Protein 7QUV (pdb70)

GO terms:
  GO:0002523 leukocyte migration involved in inflammatory response (P, IDA)
  GO:0030593 neutrophil chemotaxis (P, IDA)
  GO:0050729 positive regulation of inflammatory response (P, IDA)
  GO:0006914 autophagy (P, IDA)
  GO:0070488 neutrophil aggregation (P, IDA)
  GO:0050786 RAGE receptor binding (F, TAS)
  GO:0005509 calcium ion binding (F, TAS)
  GO:0008017 microtubule binding (F, TAS)
  GO:0005576 extracellular region (C, TAS)
  GO:0005829 cytosol (C, TAS)
  GO:0005856 cytoskeleton (C, TAS)
  GO:0005886 plasma membrane (C, TAS)
  GO:0042742 defense response to bacterium (P, TAS)
  GO:0008270 zinc ion binding (F, TAS)
  GO:0035662 Toll-like receptor 4 binding (F, TAS)
  GO:0030307 positive regulation of cell growth (P, TAS)
  GO:0050832 defense response to fungus (P, TAS)
  GO:0051493 regulation of cytoskeleton organization (P, TAS)
  GO:0050544 arachidonate binding (F, TAS)
  GO:0018119 peptidyl-cysteine S-nitrosylation (P, IMP)

Secondary structure (P-SEA, 3-state):
ccccaaaaaaaaaaaaaaaccccccccccccaaaaaaaaacccccccccccaaaaaaaccccccccccaaaaaaaaaaaaaaaaaaaac/ccaaaaaaaaaaaaaaaccccccccccccaaaaaaaaaccccccaaaaaacaaaaaaaaaaacccccccccaaaaaaaaaaaaaaaaaaaacccccccccccccccc/cccccccccccccccccc

Structure (mmCIF, N/CA/C/O backbone):
data_7QUV
#
_entry.id   7QUV
#
_cell.length_a   50.789
_cell.length_b   50.789
_cell.length_c   148.752
_cell.angle_alpha   90.000
_cell.angle_beta   90.000
_cell.angle_gamma   120.000
#
_symmetry.space_group_name_H-M   'P 32 2 1'
#
loop_
_entity.id
_entity.type
_entity.pdbx_description
1 polymer 'Protein S100-A9'
2 polymer 'Protein S100-A8'
3 polymer 'Peptide 3'
4 non-polymer 'CALCIUM ION'
5 non-polymer 'NICKEL (II) ION'
6 non-polymer 'TRIETHYLENE GLYCOL'
7 non-polymer GLYCEROL
8 non-polymer 'SODIUM ION'
9 non-polymer 'POTASSIUM ION'
10 non-polymer 1,2-ETHANEDIOL
11 non-polymer '4-methanoyl-2-(6-oxidanyl-3-oxidanylidene-4~{H}-xanthen-9-yl)benzoic acid'
12 non-polymer 'AMINO GROUP'
13 water water
#
loop_
_atom_site.group_PDB
_atom_site.id
_atom_site.type_symbol
_atom_site.label_atom_id
_atom_site.label_alt_id
_atom_site.label_comp_id
_atom_site.label_asym_id
_atom_site.label_entity_id
_atom_site.label_seq_id
_atom_site.pdbx_PDB_ins_code
_atom_site.Cartn_x
_atom_site.Cartn_y
_atom_site.Cartn_z
_atom_site.occupancy
_atom_site.B_iso_or_equiv
_atom_site.auth_seq_id
_atom_site.auth_comp_id
_atom_site.auth_asym_id
_atom_site.auth_atom_id
_atom_site.pdbx_PDB_model_num
ATOM 1 N N . MET A 1 7 ? -21.30640 5.57946 13.56095 1.000 62.53592 7 MET B N 1
ATOM 2 C CA . MET A 1 7 ? -21.82472 6.93236 13.35673 1.000 58.09318 7 MET B CA 1
ATOM 3 C C . MET A 1 7 ? -21.17739 7.63075 12.16333 1.000 48.96274 7 MET B C 1
ATOM 4 O O . MET A 1 7 ? -19.96024 7.80760 12.11754 1.000 52.84702 7 MET B O 1
ATOM 9 N N . SER A 1 8 ? -21.99565 8.07095 11.22079 1.000 45.14487 8 SER B N 1
ATOM 10 C CA . SER A 1 8 ? -21.48158 8.70364 10.01595 1.000 48.23240 8 SER B CA 1
ATOM 11 C C . SER A 1 8 ? -21.26728 10.19831 10.23455 1.000 43.47702 8 SER B C 1
ATOM 12 O O . SER A 1 8 ? -21.63665 10.76334 11.26462 1.000 32.41196 8 SER B O 1
ATOM 15 N N . GLN A 1 9 ? -20.65284 10.84513 9.24423 1.000 37.62935 9 GLN B N 1
ATOM 16 C CA . GLN A 1 9 ? -20.47407 12.29436 9.32357 1.000 31.19774 9 GLN B CA 1
ATOM 17 C C . GLN A 1 9 ? -21.82165 12.99753 9.45668 1.000 37.06538 9 GLN B C 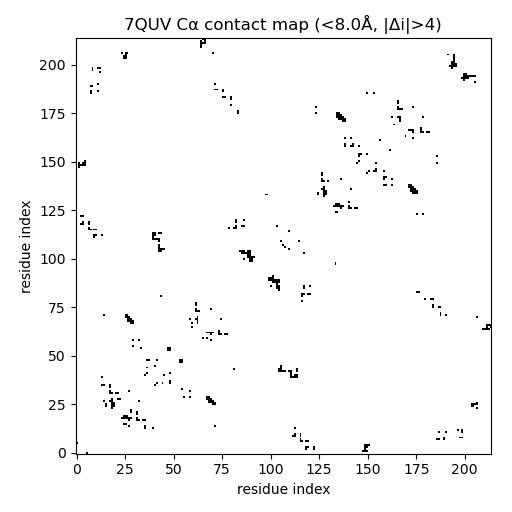1
ATOM 18 O O . GLN A 1 9 ? -22.00041 13.87010 10.31560 1.000 35.57877 9 GLN B O 1
ATOM 24 N N . LEU A 1 10 ? -22.79021 12.61962 8.61462 1.000 34.81028 10 LEU B N 1
ATOM 25 C CA . LEU A 1 10 ? -24.12377 13.21006 8.69832 1.000 35.42222 10 LEU B CA 1
ATOM 26 C C . LEU A 1 10 ? -24.78809 12.92836 10.03986 1.000 31.59501 10 LEU B C 1
ATOM 27 O O . LEU A 1 10 ? -25.42759 13.81113 10.61884 1.000 30.27601 10 LEU B O 1
ATOM 32 N N . GLU A 1 11 ? -24.69862 11.69048 10.52889 1.000 32.72030 11 GLU B N 1
ATOM 33 C CA . GLU A 1 11 ? -25.32401 11.38636 11.81501 1.000 39.88073 11 GLU B CA 1
ATOM 34 C C . GLU A 1 11 ? -24.69987 12.20830 12.93543 1.000 37.27163 11 GLU B C 1
ATOM 35 O O . GLU A 1 11 ? -25.40513 12.68958 13.83094 1.000 41.45530 11 GLU B O 1
ATOM 41 N N . ARG A 1 12 ? -23.37488 12.37284 12.90035 1.000 35.88337 12 ARG B N 1
ATOM 42 C CA . ARG A 1 12 ? -22.68404 13.19305 13.89074 1.000 36.91753 12 ARG B CA 1
ATOM 43 C C . ARG A 1 12 ? -23.18124 14.63130 13.85053 1.000 37.43710 12 ARG B C 1
ATOM 44 O O . ARG A 1 12 ? -23.47100 15.22707 14.89447 1.000 31.78123 12 ARG B O 1
ATOM 52 N N . ASN A 1 13 ? -23.27962 15.20797 12.64368 1.000 28.98331 13 ASN B N 1
ATOM 53 C CA . ASN A 1 13 ? -23.82715 16.55520 12.47991 1.000 24.07743 13 ASN B CA 1
ATOM 54 C C . ASN A 1 13 ? -25.23999 16.65081 13.02104 1.000 27.63458 13 ASN B C 1
ATOM 55 O O . ASN A 1 13 ? -25.60227 17.64499 13.65327 1.000 30.71034 13 ASN B O 1
ATOM 60 N N . ILE A 1 14 ? -26.06809 15.65077 12.72403 1.000 28.66546 14 ILE B N 1
ATOM 61 C CA . ILE A 1 14 ? -27.40902 15.59528 13.28656 1.000 26.00823 14 ILE B CA 1
ATOM 62 C C . ILE A 1 14 ? -27.32798 15.55182 14.81190 1.000 29.50520 14 ILE B C 1
ATOM 63 O O . ILE A 1 14 ? -28.05472 16.26123 15.51808 1.000 29.31299 14 ILE B O 1
ATOM 68 N N . GLU A 1 15 ? -26.42245 14.72703 15.34026 1.000 33.76920 15 GLU B N 1
ATOM 69 C CA . GLU A 1 15 ? -26.22663 14.66524 16.79214 1.000 35.33987 15 GLU B CA 1
ATOM 70 C C . GLU A 1 15 ? -25.90951 16.03589 17.37731 1.000 32.14856 15 GLU B C 1
ATOM 71 O O . GLU A 1 15 ? -26.37033 16.37950 18.47471 1.000 36.29760 15 GLU B O 1
ATOM 77 N N . THR A 1 16 ? -25.09914 16.82461 16.67470 1.000 29.87131 16 THR B N 1
ATOM 78 C CA . THR A 1 16 ? -24.69199 18.12414 17.20179 1.000 23.43443 16 THR B CA 1
ATOM 79 C C . THR A 1 16 ? -25.84327 19.11345 17.21290 1.000 32.06832 16 THR B C 1
ATOM 80 O O . THR A 1 16 ? -25.92917 19.94257 18.12744 1.000 31.28345 16 THR B O 1
ATOM 84 N N . ILE A 1 17 ? -26.74388 19.02909 16.22735 1.000 24.18259 17 ILE B N 1
ATOM 85 C CA . ILE A 1 17 ? -27.92488 19.89507 16.21691 1.000 25.50013 17 ILE B CA 1
ATOM 86 C C . ILE A 1 17 ? -28.83250 19.56745 17.39656 1.000 26.00629 17 ILE B C 1
ATOM 87 O O . ILE A 1 17 ? -29.31718 20.46334 18.09492 1.000 25.31301 17 ILE B O 1
ATOM 92 N N . ILE A 1 18 ? -29.07287 18.27573 17.62236 1.000 26.90157 18 ILE B N 1
ATOM 93 C CA . ILE A 1 18 ? -29.90933 17.81359 18.73278 1.000 29.34016 18 ILE B CA 1
ATOM 94 C C . ILE A 1 18 ? -29.27344 18.15132 20.07793 1.000 30.05524 18 ILE B C 1
ATOM 95 O O . ILE A 1 18 ? -29.94654 18.61730 21.00735 1.000 30.60717 18 ILE B O 1
ATOM 100 N N . ASN A 1 19 ? -27.97033 17.90122 20.22290 1.000 30.13604 19 ASN B N 1
ATOM 101 C CA . ASN A 1 19 ? -27.32871 18.21819 21.49811 1.000 33.46490 19 ASN B CA 1
ATOM 102 C C . ASN A 1 19 ? -27.35146 19.71518 21.77717 1.000 34.83702 19 ASN B C 1
ATOM 103 O O . ASN A 1 19 ? -27.54973 20.14236 22.92142 1.000 30.26904 19 ASN B O 1
ATOM 108 N N . THR A 1 20 ? -27.16547 20.53270 20.74670 1.000 27.35638 20 THR B N 1
ATOM 109 C CA . THR A 1 20 ? -27.17457 21.97404 20.95784 1.000 23.74074 20 THR B CA 1
ATOM 110 C C . THR A 1 20 ? -28.56978 22.46499 21.32557 1.000 29.20670 20 THR B C 1
ATOM 111 O O . THR A 1 20 ? -28.72131 23.28409 22.24335 1.000 32.80412 20 THR B O 1
ATOM 115 N N . PHE A 1 21 ? -29.60326 21.95534 20.64440 1.000 25.18891 21 PHE B N 1
ATOM 116 C CA . PHE A 1 21 ? -30.97666 22.29618 21.00975 1.000 29.48240 21 PHE B CA 1
ATOM 117 C C . PHE A 1 21 ? -31.24689 21.95548 22.48318 1.000 29.87921 21 PHE B C 1
ATOM 118 O O . PHE A 1 21 ? -31.75196 22.79127 23.23445 1.000 27.07398 21 PHE B O 1
ATOM 126 N N . HIS A 1 22 ? -30.88118 20.73445 22.90483 1.000 25.44925 22 HIS B N 1
ATOM 127 C CA . HIS A 1 22 ? -31.10320 20.26045 24.27004 1.000 31.18120 22 HIS B CA 1
ATOM 128 C C . HIS A 1 22 ? -30.34061 21.05651 25.31039 1.000 34.65568 22 HIS B C 1
ATOM 129 O O . HIS A 1 22 ? -30.79308 21.14440 26.46132 1.000 32.15023 22 HIS B O 1
ATOM 136 N N . GLN A 1 23 ? -29.17788 21.60910 24.95065 1.000 32.95370 23 GLN B N 1
ATOM 137 C CA . GLN A 1 23 ? -28.43149 22.43205 25.89489 1.000 32.80936 23 GLN B CA 1
ATOM 138 C C . GLN A 1 23 ? -29.25719 23.61624 26.37186 1.000 35.63977 23 GLN B C 1
ATOM 139 O O . GLN A 1 23 ? -29.21188 23.97501 27.55231 1.000 31.09165 23 GLN B O 1
ATOM 145 N N . TYR A 1 24 ? -29.99263 24.25888 25.47037 1.000 28.68157 24 TYR B N 1
ATOM 146 C CA . TYR A 1 24 ? -30.78421 25.42237 25.85606 1.000 32.92033 24 TYR B CA 1
ATOM 147 C C . TYR A 1 24 ? -32.25115 25.10131 26.14760 1.000 30.13440 24 TYR B C 1
ATOM 148 O O . TYR A 1 24 ? -32.88743 25.84836 26.90017 1.000 29.54934 24 TYR B O 1
ATOM 157 N N . SER A 1 25 ? -32.80134 24.00278 25.61385 1.000 30.76780 25 SER B N 1
ATOM 158 C CA . SER A 1 25 ? -34.22506 23.74379 25.82439 1.000 30.62061 25 SER B CA 1
ATOM 159 C C . SER A 1 25 ? -34.51871 23.36369 27.27504 1.000 26.79501 25 SER B C 1
ATOM 160 O O . SER A 1 25 ? -35.60444 23.67249 27.79106 1.000 24.80115 25 SER B O 1
ATOM 163 N N . VAL A 1 26 ? -33.56755 22.70920 27.94682 1.000 26.65344 26 VAL B N 1
ATOM 164 C CA . VAL A 1 26 ? -33.79479 22.21437 29.31127 1.000 33.94597 26 VAL B CA 1
ATOM 165 C C . VAL A 1 26 ? -33.73832 23.28954 30.38193 1.000 31.06245 26 VAL B C 1
ATOM 166 O O . VAL A 1 26 ? -34.07364 23.01022 31.54346 1.000 31.71072 26 VAL B O 1
ATOM 170 N N . LYS A 1 27 ? -33.31537 24.50523 30.04885 1.000 33.73519 27 LYS B N 1
ATOM 171 C CA . LYS A 1 27 ? -32.97052 25.44944 31.10300 1.000 29.84264 27 LYS B CA 1
ATOM 172 C C . LYS A 1 27 ? -34.20923 25.96395 31.82932 1.000 37.07675 27 LYS B C 1
ATOM 173 O O . LYS A 1 27 ? -34.21361 26.05871 33.06439 1.000 32.99103 27 LYS B O 1
ATOM 179 N N . LEU A 1 28 ? -35.27151 26.29111 31.09442 1.000 30.56798 28 LEU B N 1
ATOM 180 C CA . LEU A 1 28 ? -36.47605 26.87042 31.69214 1.000 30.14964 28 LEU B CA 1
ATOM 181 C C . LEU A 1 28 ? -37.72083 26.26143 31.05651 1.000 41.37499 28 LEU B C 1
ATOM 182 O O . LEU A 1 28 ? -37.67506 25.73151 29.94134 1.000 29.20454 28 LEU B O 1
ATOM 187 N N . GLY A 1 29 ? -38.84651 26.37181 31.76341 1.000 31.49904 29 GLY B N 1
ATOM 188 C CA . GLY A 1 29 ? -40.12516 25.95470 31.19463 1.000 32.86818 29 GLY B CA 1
ATOM 189 C C . GLY A 1 29 ? -40.09402 24.53083 30.68335 1.000 35.54492 29 GLY B C 1
ATOM 190 O O . GLY A 1 29 ? -39.50827 23.63572 31.30553 1.000 29.55635 29 GLY B O 1
ATOM 191 N N . HIS A 1 30 ? -40.70388 24.30721 29.51526 1.000 29.99897 30 HIS B N 1
ATOM 192 C CA . HIS A 1 30 ? -40.67511 22.96964 28.95026 1.000 31.37626 30 HIS B CA 1
ATOM 193 C C . HIS A 1 30 ? -39.22843 22.59979 28.64488 1.000 24.60037 30 HIS B C 1
ATOM 194 O O . HIS A 1 30 ? -38.50034 23.39540 28.02392 1.000 30.28952 30 HIS B O 1
ATOM 201 N N . PRO A 1 31 ? -38.77158 21.42087 29.06816 1.000 24.09469 31 PRO B N 1
ATOM 202 C CA . PRO A 1 31 ? -37.36910 21.06028 28.87255 1.000 30.22965 31 PRO B CA 1
ATOM 203 C C . PRO A 1 31 ? -37.05861 20.63911 27.45330 1.000 26.14980 31 PRO B C 1
ATOM 204 O O . PRO A 1 31 ? -35.87739 20.60765 27.09972 1.000 24.84661 31 PRO B O 1
ATOM 208 N N . ASP A 1 32 ? -38.07047 20.29599 26.65785 1.000 31.50614 32 ASP B N 1
ATOM 209 C CA . ASP A 1 32 ? -37.90392 19.88869 25.26918 1.000 26.72498 32 ASP B CA 1
ATOM 210 C C . ASP A 1 32 ? -38.23350 20.98850 24.27173 1.000 32.50517 32 ASP B C 1
ATOM 211 O O . ASP A 1 32 ? -38.30100 20.70839 23.06712 1.000 30.79935 32 ASP B O 1
ATOM 216 N N . THR A 1 33 ? -38.42528 22.22764 24.72273 1.000 27.44551 33 THR B N 1
ATOM 217 C CA . THR A 1 33 ? -38.67512 23.34093 23.82010 1.000 28.28436 33 THR B CA 1
ATOM 218 C C . THR A 1 33 ? -37.83120 24.53604 24.22545 1.000 33.14667 33 THR B C 1
ATOM 219 O O . THR A 1 33 ? -37.41116 24.68117 25.38514 1.000 25.97953 33 THR B O 1
ATOM 223 N N . LEU A 1 34 ? -37.67146 25.43501 23.26603 1.000 24.62232 34 LEU B N 1
ATOM 224 C CA . LEU A 1 34 ? -36.92895 26.67778 23.44203 1.000 29.38363 34 LEU B CA 1
ATOM 225 C C . LEU A 1 34 ? -37.92446 27.81789 23.59246 1.000 36.13408 34 LEU B C 1
ATOM 226 O O . LEU A 1 34 ? -38.73723 28.05365 22.69142 1.000 34.37179 34 LEU B O 1
ATOM 231 N N . ASN A 1 35 ? -37.85927 28.53208 24.71002 1.000 29.88546 35 ASN B N 1
ATOM 232 C CA . ASN A 1 35 ? -38.65045 29.74363 24.81722 1.000 29.30475 35 ASN B CA 1
ATOM 233 C C . ASN A 1 35 ? -37.81122 30.90623 24.29555 1.000 32.32316 35 ASN B C 1
ATOM 234 O O . ASN A 1 35 ? -36.65648 30.73497 23.90214 1.000 32.97898 35 ASN B O 1
ATOM 239 N N . GLN A 1 36 ? -38.40204 32.10689 24.29648 1.000 28.40599 36 GLN B N 1
ATOM 240 C CA . GLN A 1 36 ? -37.74479 33.26200 23.71339 1.000 34.82533 36 GLN B CA 1
ATOM 241 C C . GLN A 1 36 ? -36.34607 33.44837 24.28970 1.000 39.98299 36 GLN B C 1
ATOM 242 O O . GLN A 1 36 ? -35.37689 33.62304 23.54193 1.000 28.01705 36 GLN B O 1
ATOM 248 N N . GLY A 1 37 ? -36.21219 33.34496 25.61704 1.000 33.40365 37 GLY B N 1
ATOM 249 C CA . GLY A 1 37 ? -34.92537 33.58937 26.24378 1.000 27.26307 37 GLY B CA 1
ATOM 250 C C . GLY A 1 37 ? -33.90756 32.51188 25.92403 1.000 29.61256 37 GLY B C 1
ATOM 251 O O . GLY A 1 37 ? -32.73007 32.80485 25.71519 1.000 30.78757 37 GLY B O 1
ATOM 252 N N . GLU A 1 38 ? -34.34344 31.24946 25.89380 1.000 29.32538 38 GLU B N 1
ATOM 253 C CA . GLU A 1 38 ? -33.43599 30.16129 25.55070 1.000 28.16461 38 GLU B CA 1
ATOM 254 C C . GLU A 1 38 ? -33.00581 30.25269 24.09608 1.000 30.15386 38 GLU B C 1
ATOM 255 O O . GLU A 1 38 ? -31.84483 29.98804 23.76598 1.000 27.00559 38 GLU B O 1
ATOM 261 N N . PHE A 1 39 ? -33.92797 30.63507 23.21783 1.000 28.53136 39 PHE B N 1
ATOM 262 C CA . PHE A 1 39 ? -33.58465 30.79148 21.80626 1.000 28.42570 39 PHE B CA 1
ATOM 263 C C . PHE A 1 39 ? -32.59415 31.93229 21.61107 1.000 29.14485 39 PHE B C 1
ATOM 264 O O . PHE A 1 39 ? -31.64348 31.81609 20.82241 1.000 35.24324 39 PHE B O 1
ATOM 272 N N . LYS A 1 40 ? -32.79311 33.04294 22.32119 1.000 31.10434 40 LYS B N 1
ATOM 273 C CA . LYS A 1 40 ? -31.83890 34.14248 22.22474 1.000 32.57505 40 LYS B CA 1
ATOM 274 C C . LYS A 1 40 ? -30.44375 33.69268 22.63722 1.000 38.65139 40 LYS B C 1
ATOM 275 O O . LYS A 1 40 ? -29.44843 34.09065 22.01945 1.000 35.86791 40 LYS B O 1
ATOM 281 N N . GLU A 1 41 ? -30.36070 32.84028 23.66473 1.000 31.29492 41 GLU B N 1
ATOM 282 C CA . GLU A 1 41 ? -29.07858 32.36217 24.16455 1.000 36.39791 41 GLU B CA 1
ATOM 283 C C . GLU A 1 41 ? -28.41450 31.42040 23.16545 1.000 30.91870 41 GLU B C 1
ATOM 284 O O . GLU A 1 41 ? -27.24114 31.59746 22.82769 1.000 31.99967 41 GLU B O 1
ATOM 290 N N . LEU A 1 42 ? -29.13654 30.38979 22.71001 1.000 32.47509 42 LEU B N 1
ATOM 291 C CA . LEU A 1 42 ? -28.61137 29.53404 21.64841 1.000 30.00556 42 LEU B CA 1
ATOM 292 C C . LEU A 1 42 ? -28.07782 30.37374 20.49739 1.000 34.60534 42 LEU B C 1
ATOM 293 O O . LEU A 1 42 ? -26.97974 30.12107 19.98910 1.000 32.86522 42 LEU B O 1
ATOM 298 N N . VAL A 1 43 ? -28.83838 31.38960 20.07859 1.000 29.62058 43 VAL B N 1
ATOM 299 C CA . VAL A 1 43 ? -28.46823 32.11323 18.86420 1.000 36.94319 43 VAL B CA 1
ATOM 300 C C . VAL A 1 43 ? -27.25218 32.99347 19.12348 1.000 36.69552 43 VAL B C 1
ATOM 301 O O . VAL A 1 43 ? -26.32115 33.05212 18.30805 1.000 35.36287 43 VAL B O 1
ATOM 305 N N . ARG A 1 44 ? -27.24153 33.68370 20.26612 1.000 34.63000 44 ARG B N 1
ATOM 306 C CA . ARG A 1 44 ? -26.11401 34.53492 20.64714 1.000 36.08971 44 ARG B CA 1
ATOM 307 C C . ARG A 1 44 ? -24.79849 33.77116 20.68845 1.000 35.83308 44 ARG B C 1
ATOM 308 O O . ARG A 1 44 ? -23.75064 34.30208 20.29760 1.000 41.06376 44 ARG B O 1
ATOM 316 N N . LYS A 1 45 ? -24.82272 32.53874 21.19560 1.000 34.07632 45 LYS B N 1
ATOM 317 C CA . LYS A 1 45 ? -23.60195 31.76677 21.40081 1.000 33.91474 45 LYS B CA 1
ATOM 318 C C . LYS A 1 45 ? -23.28404 30.88888 20.19235 1.000 34.58514 45 LYS B C 1
ATOM 319 O O . LYS A 1 45 ? -22.21659 31.01942 19.58528 1.000 41.29162 45 LYS B O 1
ATOM 325 N N . ASP A 1 46 ? -24.20193 29.98929 19.83003 1.000 34.97832 46 ASP B N 1
ATOM 326 C CA . ASP A 1 46 ? -23.87845 28.92305 18.89383 1.000 32.65818 46 ASP B CA 1
ATOM 327 C C . ASP A 1 46 ? -24.20851 29.25581 17.44572 1.000 31.39569 46 ASP B C 1
ATOM 328 O O . ASP A 1 46 ? -23.80929 28.49603 16.55387 1.000 30.09043 46 ASP B O 1
ATOM 333 N N . LEU A 1 47 ? -24.90344 30.36142 17.17987 1.000 34.33406 47 LEU B N 1
ATOM 334 C CA . LEU A 1 47 ? -24.98116 30.91267 15.82600 1.000 34.90680 47 LEU B CA 1
ATOM 335 C C . LEU A 1 47 ? -24.34344 32.28868 15.78106 1.000 37.20512 47 LEU B C 1
ATOM 336 O O . LEU A 1 47 ? -24.78399 33.17782 15.04372 1.000 34.70236 47 LEU B O 1
ATOM 341 N N . GLN A 1 48 ? -23.28471 32.47080 16.57747 1.000 36.49512 48 GLN B N 1
ATOM 342 C CA . GLN A 1 48 ? -22.69545 33.79422 16.73128 1.000 36.73260 48 GLN B CA 1
ATOM 343 C C . GLN A 1 48 ? -22.05497 34.26939 15.43480 1.000 40.51030 48 GLN B C 1
ATOM 344 O O . GLN A 1 48 ? -22.03597 35.47167 15.17250 1.000 42.14362 48 GLN B O 1
ATOM 350 N N . ASN A 1 49 ? -21.56983 33.35428 14.59666 1.000 35.76485 49 ASN B N 1
ATOM 351 C CA . ASN A 1 49 ? -21.03670 33.76868 13.30145 1.000 40.55357 49 ASN B CA 1
ATOM 352 C C . ASN A 1 49 ? -22.09826 33.77269 12.20218 1.000 38.37663 49 ASN B C 1
ATOM 353 O O . ASN A 1 49 ? -22.18217 34.73480 11.43528 1.000 40.70680 49 ASN B O 1
ATOM 358 N N . PHE A 1 50 ? -22.91446 32.71881 12.09962 1.000 37.46113 50 PHE B N 1
ATOM 359 C CA . PHE A 1 50 ? -23.88778 32.66073 11.00683 1.000 35.63212 50 PHE B CA 1
ATOM 360 C C . PHE A 1 50 ? -24.91533 33.76798 11.13201 1.000 39.15210 50 PHE B C 1
ATOM 361 O O . PHE A 1 50 ? -25.43595 34.25901 10.12227 1.000 39.56097 50 PHE B O 1
ATOM 369 N N . LEU A 1 51 ? -25.23060 34.16773 12.35254 1.000 38.45533 51 LEU B N 1
ATOM 370 C CA . LEU A 1 51 ? -26.26515 35.15752 12.57686 1.000 34.88666 51 LEU B CA 1
ATOM 371 C C . LEU A 1 51 ? -25.65423 36.38758 13.23696 1.000 41.24093 51 LEU B C 1
ATOM 372 O O . LEU A 1 51 ? -26.26741 37.03132 14.09304 1.000 41.12187 51 LEU B O 1
ATOM 377 N N . LYS A 1 52 ? -24.41821 36.71643 12.83369 1.000 42.61271 52 LYS B N 1
ATOM 378 C CA . LYS A 1 52 ? -23.69455 37.84742 13.42102 1.000 46.07343 52 LYS B CA 1
ATOM 379 C C . LYS A 1 52 ? -24.49444 39.13567 13.33328 1.000 46.96418 52 LYS B C 1
ATOM 380 O O . LYS A 1 52 ? -24.66540 39.84240 14.33479 1.000 43.35209 52 LYS B O 1
ATOM 386 N N . LYS A 1 53 ? -24.98699 39.45232 12.13265 1.000 43.46390 53 LYS B N 1
ATOM 387 C CA . LYS A 1 53 ? -25.67942 40.71155 11.88609 1.000 44.27821 53 LYS B CA 1
ATOM 388 C C . LYS A 1 53 ? -27.04715 40.73188 12.54770 1.000 45.82084 53 LYS B C 1
ATOM 389 O O . LYS A 1 53 ? -27.44157 41.74111 13.13899 1.000 44.46148 53 LYS B O 1
ATOM 395 N N . GLU A 1 54 ? -27.78860 39.62578 12.44976 1.000 46.79030 54 GLU B N 1
ATOM 396 C CA . GLU A 1 54 ? -29.09042 39.54579 13.09918 1.000 42.38615 54 GLU B CA 1
ATOM 397 C C . GLU A 1 54 ? -28.96651 39.68145 14.61057 1.000 40.26815 54 GLU B C 1
ATOM 398 O O . GLU A 1 54 ? -29.82115 40.30435 15.24576 1.000 42.55096 54 GLU B O 1
ATOM 404 N N . ASN A 1 55 ? -27.90189 39.11235 15.20094 1.000 42.04153 55 ASN B N 1
ATOM 405 C CA . ASN A 1 55 ? -27.67267 39.13956 16.64935 1.000 43.56197 55 ASN B CA 1
ATOM 406 C C . ASN A 1 55 ? -27.46656 40.54352 17.20322 1.000 46.68647 55 ASN B C 1
ATOM 407 O O . ASN A 1 55 ? -27.52910 40.72632 18.42588 1.000 47.64967 55 ASN B O 1
ATOM 412 N N . LYS A 1 56 ? -27.19746 41.52852 16.35122 1.000 50.65225 56 LYS B N 1
ATOM 413 C CA . LYS A 1 56 ? -27.05159 42.89864 16.81601 1.000 52.17791 56 LYS B CA 1
ATOM 414 C C . LYS A 1 56 ? -28.38926 43.59341 17.02368 1.000 53.78057 56 LYS B C 1
ATOM 415 O O . LYS A 1 56 ? -28.40939 44.73712 17.48795 1.000 55.25218 56 LYS B O 1
ATOM 421 N N . ASN A 1 57 ? -29.50045 42.93310 16.70457 1.000 50.65978 57 ASN B N 1
ATOM 422 C CA . ASN A 1 57 ? -30.82250 43.55142 16.75948 1.000 46.52703 57 ASN B CA 1
ATOM 423 C C . ASN A 1 57 ? -31.75282 42.53520 17.41202 1.000 49.26412 57 ASN B C 1
ATOM 424 O O . ASN A 1 57 ? -32.24428 41.62902 16.74002 1.000 48.25961 57 ASN B O 1
ATOM 429 N N . GLU A 1 58 ? -31.98754 42.68645 18.72047 1.000 48.12626 58 GLU B N 1
ATOM 430 C CA . GLU A 1 58 ? -32.80521 41.72021 19.45338 1.000 45.53329 58 GLU B CA 1
ATOM 431 C C . GLU A 1 58 ? -34.18431 41.55603 18.82689 1.000 48.08013 58 GLU B C 1
ATOM 432 O O . GLU A 1 58 ? -34.80274 40.48955 18.94437 1.000 43.64074 58 GLU B O 1
ATOM 438 N N . LYS A 1 59 ? -34.66987 42.58993 18.13903 1.000 49.75205 59 LYS B N 1
ATOM 439 C CA . LYS A 1 59 ? -35.98528 42.51111 17.51788 1.000 51.61158 59 LYS B CA 1
ATOM 440 C C . LYS A 1 59 ? -35.95985 41.65037 16.25902 1.000 47.89584 59 LYS B C 1
ATOM 441 O O . LYS A 1 59 ? -36.93766 40.95438 15.95872 1.000 51.11901 59 LYS B O 1
ATOM 447 N N . VAL A 1 60 ? -34.85978 41.67654 15.50529 1.000 47.92943 60 VAL B N 1
ATOM 448 C CA . VAL A 1 60 ? -34.74361 40.73934 14.38899 1.000 47.61474 60 VAL B CA 1
ATOM 449 C C . VAL A 1 60 ? -34.79554 39.30710 14.90748 1.000 41.60482 60 VAL B C 1
ATOM 450 O O . VAL A 1 60 ? -35.50353 38.45731 14.35388 1.000 36.35608 60 VAL B O 1
ATOM 454 N N . ILE A 1 61 ? -34.07734 39.02882 16.00397 1.000 43.28219 61 ILE B N 1
ATOM 455 C CA . ILE A 1 61 ? -34.08588 37.69637 16.60810 1.000 36.63510 61 ILE B CA 1
ATOM 456 C C . ILE A 1 61 ? -35.49550 37.31447 17.04166 1.000 42.75466 61 ILE B C 1
ATOM 457 O O . ILE A 1 61 ? -35.88789 36.14078 16.96162 1.000 40.21297 61 ILE B O 1
ATOM 462 N N . GLU A 1 62 ? -36.29097 38.29550 17.47682 1.000 42.11992 62 GLU B N 1
ATOM 463 C CA . GLU A 1 62 ? -37.65055 38.00261 17.91550 1.000 39.47752 62 GLU B CA 1
ATOM 464 C C . GLU A 1 62 ? -38.56301 37.67145 16.74179 1.000 34.11194 62 GLU B C 1
ATOM 465 O O . GLU A 1 62 ? -39.41855 36.78602 16.85107 1.000 44.23577 62 GLU B O 1
ATOM 471 N N . HIS A 1 63 ? -38.40987 38.36427 15.61133 1.000 40.47350 63 HIS B N 1
ATOM 472 C CA . HIS A 1 63 ? -39.22599 38.01480 14.45056 1.000 42.97895 63 HIS B CA 1
ATOM 473 C C . HIS A 1 63 ? -38.87209 36.62793 13.91786 1.000 38.95379 63 HIS B C 1
ATOM 474 O O . HIS A 1 63 ? -39.76720 35.85634 13.54790 1.000 33.21393 63 HIS B O 1
ATOM 481 N N . ILE A 1 64 ? -37.57342 36.29979 13.85778 1.000 36.79994 64 ILE B N 1
ATOM 482 C CA . ILE A 1 64 ? -37.15546 34.95019 13.47197 1.000 36.09633 64 ILE B CA 1
ATOM 483 C C . ILE A 1 64 ? -37.84304 33.89608 14.32247 1.000 36.10177 64 ILE B C 1
ATOM 484 O O . ILE A 1 64 ? -38.43928 32.94493 13.79991 1.000 31.83213 64 ILE B O 1
ATOM 489 N N . MET A 1 65 ? -37.78041 34.04307 15.64989 1.000 33.07396 65 MET B N 1
ATOM 490 C CA . MET A 1 65 ? -38.47227 33.07642 16.48795 1.000 29.17786 65 MET B CA 1
ATOM 491 C C . MET A 1 65 ? -39.97344 33.05776 16.21552 1.000 25.40233 65 MET B C 1
ATOM 492 O O . MET A 1 65 ? -40.58568 31.98366 16.16180 1.000 33.45526 65 MET B O 1
ATOM 497 N N . GLU A 1 66 ? -40.59575 34.23763 16.07721 1.000 30.67406 66 GLU B N 1
ATOM 498 C CA . GLU A 1 66 ? -42.02171 34.28242 15.76761 1.000 30.54365 66 GLU B CA 1
ATOM 499 C C . GLU A 1 66 ? -42.31727 33.54140 14.47004 1.000 34.78267 66 GLU B C 1
ATOM 500 O O . GLU A 1 66 ? -43.35551 32.87450 14.33213 1.000 27.89682 66 GLU B O 1
ATOM 506 N N . ASP A 1 67 ? -41.40328 33.63705 13.50785 1.000 32.68079 67 ASP B N 1
ATOM 507 C CA . ASP A 1 67 ? -41.63652 33.01093 12.20907 1.000 31.29266 67 ASP B CA 1
ATOM 508 C C . ASP A 1 67 ? -41.52662 31.49047 12.31590 1.000 34.11539 67 ASP B C 1
ATOM 509 O O . ASP A 1 67 ? -42.35614 30.75480 11.75385 1.000 32.81282 67 ASP B O 1
ATOM 514 N N . LEU A 1 68 ? -40.52183 31.00349 13.06387 1.000 29.53271 68 LEU B N 1
ATOM 515 C CA . LEU A 1 68 ? -40.31612 29.56476 13.23681 1.000 27.11499 68 LEU B CA 1
ATOM 516 C C . LEU A 1 68 ? -41.37668 28.91728 14.09929 1.000 30.46929 68 LEU B C 1
ATOM 517 O O . LEU A 1 68 ? -41.55053 27.69631 14.01444 1.000 27.44250 68 LEU B O 1
ATOM 522 N N . ASP A 1 69 ? -42.07658 29.69840 14.92936 1.000 28.07263 69 ASP B N 1
ATOM 523 C CA . ASP A 1 69 ? -43.04158 29.16855 15.89057 1.000 30.34209 69 ASP B CA 1
ATOM 524 C C . ASP A 1 69 ? -44.37470 28.93154 15.18246 1.000 28.32950 69 ASP B C 1
ATOM 525 O O . ASP A 1 69 ? -45.36356 29.64684 15.38160 1.000 26.42456 69 ASP B O 1
ATOM 530 N N . THR A 1 70 ? -44.38248 27.87096 14.35828 1.000 32.05771 70 THR B N 1
ATOM 531 C CA . THR A 1 70 ? -45.47480 27.62116 13.41994 1.000 30.73660 70 THR B CA 1
ATOM 532 C C . THR A 1 70 ? -46.80919 27.33063 14.09381 1.000 33.99625 70 THR B C 1
ATOM 533 O O . THR A 1 70 ? -47.84979 27.56961 13.47381 1.000 29.63927 70 THR B O 1
ATOM 537 N N . ASN A 1 71 ? -46.83151 26.83400 15.34217 1.000 33.34384 71 ASN B N 1
ATOM 538 C CA . ASN A 1 71 ? -48.11766 26.64033 15.99367 1.000 35.70992 71 ASN B CA 1
ATOM 539 C C . ASN A 1 71 ? -48.46759 27.76587 16.95444 1.000 30.62465 71 ASN B C 1
ATOM 540 O O . ASN A 1 71 ? -49.51924 27.70452 17.59155 1.000 29.21372 71 ASN B O 1
ATOM 545 N N . ALA A 1 72 ? -47.63922 28.81161 17.01832 1.000 29.81876 72 ALA B N 1
ATOM 546 C CA . ALA A 1 72 ? -47.94627 30.05181 17.71967 1.000 33.93302 72 ALA B CA 1
ATOM 547 C C . ALA A 1 72 ? -48.11606 29.83280 19.22362 1.000 34.46536 72 ALA B C 1
ATOM 548 O O . ALA A 1 72 ? -48.86693 30.55824 19.88470 1.000 38.57682 72 ALA B O 1
ATOM 550 N N . ASP 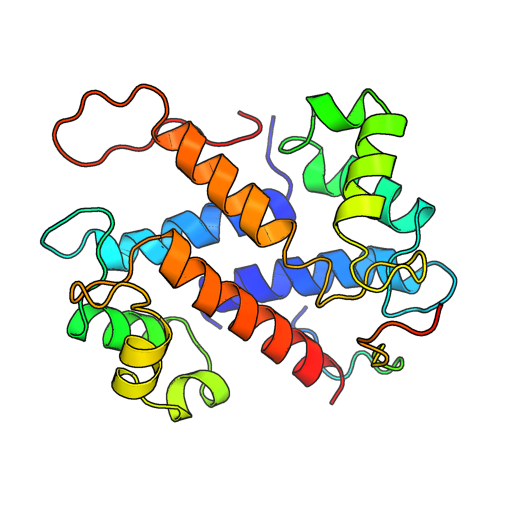A 1 73 ? -47.41115 28.84944 19.78828 1.000 34.32974 73 ASP B N 1
ATOM 551 C CA . ASP A 1 73 ? -47.46448 28.59657 21.23283 1.000 34.62081 73 ASP B CA 1
ATOM 552 C C . ASP A 1 73 ? -46.28035 29.20413 21.99230 1.000 36.74520 73 ASP B C 1
ATOM 553 O O . ASP A 1 73 ? -46.09789 28.91285 23.18635 1.000 42.35666 73 ASP B O 1
ATOM 558 N N . LYS A 1 74 ? -45.50763 30.07746 21.33666 1.000 32.05738 74 LYS B N 1
ATOM 559 C CA . LYS A 1 74 ? -44.43392 30.88423 21.92135 1.000 37.22255 74 LYS B CA 1
ATOM 560 C C . LYS A 1 74 ? -43.25106 30.05667 22.42304 1.000 35.80046 74 LYS B C 1
ATOM 561 O O . LYS A 1 74 ? -42.45152 30.54775 23.23212 1.000 36.75233 74 LYS B O 1
ATOM 567 N N . GLN A 1 75 ? -43.11450 28.80583 21.97614 1.000 30.26358 75 GLN B N 1
ATOM 568 C CA . GLN A 1 75 ? -41.88279 28.04601 22.14811 1.000 32.23329 75 GLN B CA 1
ATOM 569 C C . GLN A 1 75 ? -41.51825 27.40312 20.81439 1.000 29.63730 75 GLN B C 1
ATOM 570 O O . GLN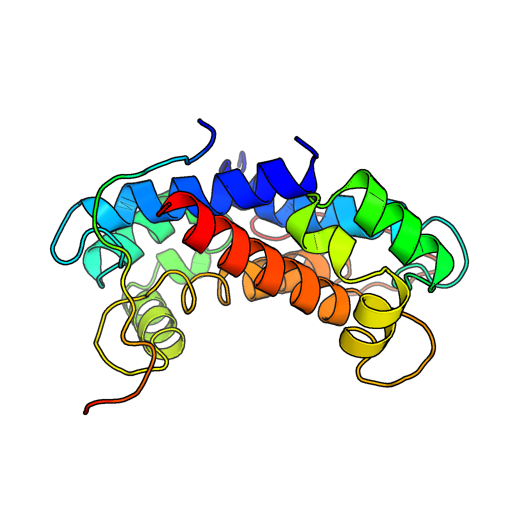 A 1 75 ? -42.38608 27.16559 19.97831 1.000 30.60097 75 GLN B O 1
ATOM 576 N N . LEU A 1 76 ? -40.23286 27.10664 20.61736 1.000 31.13029 76 LEU B N 1
ATOM 577 C CA . LEU A 1 76 ? -39.81440 26.31439 19.46636 1.000 27.36083 76 LEU B CA 1
ATOM 578 C C . LEU A 1 76 ? -39.67044 24.85880 19.89175 1.000 27.52108 76 LEU B C 1
ATOM 579 O O . LEU A 1 76 ? -38.86456 24.53517 20.76963 1.000 27.19857 76 LEU B O 1
ATOM 584 N N . SER A 1 77 ? -40.47285 23.99137 19.28396 1.000 26.91917 77 SER B N 1
ATOM 585 C CA . SER A 1 77 ? -40.20666 22.56967 19.36231 1.000 26.40371 77 SER B CA 1
ATOM 586 C C . SER A 1 77 ? -38.95161 22.23170 18.55678 1.000 27.40434 77 SER B C 1
ATOM 587 O O . SER A 1 77 ? -38.40607 23.06458 17.81032 1.000 27.57543 77 SER B O 1
ATOM 590 N N . PHE A 1 78 ? -38.47689 20.99474 18.70100 1.000 23.19115 78 PHE B N 1
ATOM 591 C CA . PHE A 1 78 ? -37.36591 20.61298 17.84492 1.000 25.50011 78 PHE B CA 1
ATOM 592 C C . PHE A 1 78 ? -37.80049 20.61341 16.37753 1.000 27.29599 78 PHE B C 1
ATOM 593 O O . PHE A 1 78 ? -36.99872 20.94633 15.49893 1.000 25.13216 78 PHE B O 1
ATOM 601 N N . GLU A 1 79 ? -39.06178 20.23364 16.09681 1.000 25.22824 79 GLU B N 1
ATOM 602 C CA . GLU A 1 79 ? -39.54970 20.18519 14.70773 1.000 28.15407 79 GLU B CA 1
ATOM 603 C C . GLU A 1 79 ? -39.51514 21.57099 14.05739 1.000 30.87192 79 GLU B C 1
ATOM 604 O O . GLU A 1 79 ? -39.19311 21.71056 12.86182 1.000 29.08226 79 GLU B O 1
ATOM 610 N N . GLU A 1 80 ? -39.86517 22.60368 14.82948 1.000 27.48923 80 GLU B N 1
ATOM 611 C CA . GLU A 1 80 ? -39.80482 23.98420 14.36125 1.000 29.64288 80 GLU B CA 1
ATOM 612 C C . GLU A 1 80 ? -38.36893 24.45356 14.20544 1.000 33.24596 80 GLU B C 1
ATOM 613 O O . GLU A 1 80 ? -38.03070 25.12814 13.22056 1.000 30.71489 80 GLU B O 1
ATOM 619 N N . PHE A 1 81 ? -37.50860 24.08087 15.15358 1.000 22.99931 81 PHE B N 1
ATOM 620 C CA . PHE A 1 81 ? -36.12485 24.54714 15.15474 1.000 28.82212 81 PHE B CA 1
ATOM 621 C C . PHE A 1 81 ? -35.33487 24.03914 13.94021 1.000 23.49491 81 PHE B C 1
ATOM 622 O O . PHE A 1 81 ? -34.55750 24.79423 13.34516 1.000 24.46475 81 PHE B O 1
ATOM 630 N N A ILE A 1 82 ? -35.50305 22.76484 13.56962 0.447 24.12812 82 ILE B N 1
ATOM 631 N N B ILE A 1 82 ? -35.50392 22.76715 13.56437 0.553 23.71353 82 ILE B N 1
ATOM 632 C CA A ILE A 1 82 ? -34.68105 22.20050 12.50090 0.447 25.80068 82 ILE B CA 1
ATOM 633 C CA B ILE A 1 82 ? -34.70955 22.22436 12.46812 0.553 25.67469 82 ILE B CA 1
ATOM 634 C C A ILE A 1 82 ? -34.85957 22.97817 11.20075 0.447 26.66811 82 ILE B C 1
ATOM 635 C C B ILE A 1 82 ? -35.00999 22.90160 11.13677 0.553 26.69772 82 ILE B C 1
ATOM 636 O O A ILE A 1 82 ? -33.95620 23.00858 10.35709 0.447 25.16330 82 ILE B O 1
ATOM 637 O O B ILE A 1 82 ? -34.23807 22.74434 10.18667 0.553 25.26287 82 ILE B O 1
ATOM 646 N N A MET A 1 83 ? -36.00541 23.64309 11.02861 0.447 25.44448 83 MET B N 1
ATOM 647 N N B MET A 1 83 ? -36.10698 23.66157 11.04049 0.553 25.94390 83 MET B N 1
ATOM 648 C CA A MET A 1 83 ? -36.21979 24.44089 9.82654 0.447 25.36079 83 MET B CA 1
ATOM 649 C CA B MET A 1 83 ? -36.31118 24.50048 9.86186 0.553 25.35591 83 MET B CA 1
ATOM 650 C C A MET A 1 83 ? -35.28436 25.63947 9.77540 0.447 27.66879 83 MET B C 1
ATOM 651 C C B MET A 1 83 ? -35.27910 25.61428 9.78434 0.553 27.47679 83 MET B C 1
ATOM 652 O O A MET A 1 83 ? -34.94809 26.11385 8.68371 0.447 23.20275 83 MET B O 1
ATOM 653 O O B MET A 1 83 ? -34.86633 25.99973 8.68318 0.553 23.12775 83 MET B O 1
ATOM 662 N N . LEU A 1 84 ? -34.85510 26.14386 10.93718 1.000 25.14567 84 LEU B N 1
ATOM 663 C CA . LEU A 1 84 ? -33.86183 27.21962 10.95451 1.000 20.76333 84 LEU B CA 1
ATOM 664 C C . LEU A 1 84 ? -32.49235 26.67358 10.59835 1.000 23.60625 84 LEU B C 1
ATOM 665 O O . LEU A 1 84 ? -31.70407 27.33857 9.91134 1.000 28.18024 84 LEU B O 1
ATOM 670 N N . MET A 1 85 ? -32.20986 25.44307 11.02871 1.000 22.68647 85 MET B N 1
ATOM 671 C CA . MET A 1 85 ? -30.95494 24.80348 10.67286 1.000 25.50652 85 MET B CA 1
ATOM 672 C C . MET A 1 85 ? -30.87337 24.55864 9.16143 1.000 22.91899 85 MET B C 1
ATOM 673 O O . MET A 1 85 ? -29.82390 24.77325 8.54532 1.000 24.32715 85 MET B O 1
ATOM 678 N N . ALA A 1 86 ? -31.97967 24.13676 8.55770 1.000 22.00542 86 ALA B N 1
ATOM 679 C CA . ALA A 1 86 ? -32.01856 23.87397 7.10928 1.000 25.41265 86 ALA B CA 1
ATOM 680 C C . ALA A 1 86 ? -31.85066 25.15271 6.30318 1.000 25.23405 86 ALA B C 1
ATOM 681 O O . ALA A 1 86 ? -31.13573 25.16748 5.29509 1.000 28.95033 86 ALA B O 1
ATOM 683 N N . ARG A 1 87 ? -32.51308 26.22889 6.73621 1.000 26.68230 87 ARG B N 1
ATOM 684 C CA . ARG A 1 87 ? -32.37377 27.54279 6.11323 1.000 28.60876 87 ARG B CA 1
ATOM 685 C C . ARG A 1 87 ? -30.95274 28.07092 6.20598 1.000 28.55353 87 ARG B C 1
ATOM 686 O O . ARG A 1 87 ? -30.43697 28.66165 5.25649 1.000 28.00219 87 ARG B O 1
ATOM 694 N N . LEU A 1 88 ? -30.33583 27.95804 7.37674 1.000 20.99530 88 LEU B N 1
ATOM 695 C CA . LEU A 1 88 ? -28.98049 28.47422 7.51210 1.000 26.14518 88 LEU B CA 1
ATOM 696 C C . LEU A 1 88 ? -27.99800 27.64085 6.71056 1.000 24.34850 88 LEU B C 1
ATOM 697 O O . LEU A 1 88 ? -27.03924 28.18100 6.15260 1.000 25.27954 88 LEU B O 1
ATOM 702 N N . THR A 1 89 ? -28.19697 26.32056 6.67910 1.000 24.81035 89 THR B N 1
ATOM 703 C CA . THR A 1 89 ? -27.39413 25.46431 5.81495 1.000 24.98347 89 THR B CA 1
ATOM 704 C C . THR A 1 89 ? -27.57704 25.85042 4.36516 1.000 28.61473 89 THR B C 1
ATOM 705 O O . THR A 1 89 ? -26.61480 25.90258 3.59307 1.000 23.39704 89 THR B O 1
ATOM 709 N N . TRP A 1 90 ? -28.80912 26.11536 3.97616 1.000 25.27751 90 TRP B N 1
ATOM 710 C CA . TRP A 1 90 ? -29.06126 26.45806 2.58970 1.000 27.69644 90 TRP B CA 1
ATOM 711 C C . TRP A 1 90 ? -28.43193 27.83887 2.28775 1.000 30.62493 90 TRP B C 1
ATOM 712 O O . TRP A 1 90 ? -27.75987 28.02903 1.26704 1.000 27.84947 90 TRP B O 1
ATOM 723 N N . ALA A 1 91 ? -28.60430 28.82516 3.19960 1.000 29.28355 91 ALA B N 1
ATOM 724 C CA . ALA A 1 91 ? -27.99836 30.16247 3.01128 1.000 27.48385 91 ALA B CA 1
ATOM 725 C C . ALA A 1 91 ? -26.47228 30.12686 3.05232 1.000 30.23156 91 ALA B C 1
ATOM 726 O O . ALA A 1 91 ? -25.81506 30.99410 2.46246 1.000 35.22313 91 ALA B O 1
ATOM 728 N N . SER A 1 92 ? -25.88412 29.15308 3.74652 1.000 30.39857 92 SER B N 1
ATOM 729 C CA . SER A 1 92 ? -24.42813 29.03005 3.70792 1.000 29.09706 92 SER B CA 1
ATOM 730 C C . SER A 1 92 ? -23.97147 28.53275 2.33689 1.000 34.39909 92 SER B C 1
ATOM 731 O O . SER A 1 92 ? -23.03749 29.08891 1.73582 1.000 31.61283 92 SER B O 1
ATOM 734 N N . HIS A 1 93 ? -24.63597 27.49622 1.81558 1.000 28.41421 93 HIS B N 1
ATOM 735 C CA . HIS A 1 93 ? -24.28404 26.98149 0.49366 1.000 29.32393 93 HIS B CA 1
ATOM 736 C C . HIS A 1 93 ? -24.50397 28.03771 -0.58483 1.000 34.32493 93 HIS B C 1
ATOM 737 O O . HIS A 1 93 ? -23.71209 28.15277 -1.52933 1.000 34.79538 93 HIS B O 1
ATOM 744 N N . GLU A 1 94 ? -25.56002 28.83595 -0.44714 1.000 32.15898 94 GLU B N 1
ATOM 745 C CA . GLU A 1 94 ? -25.80265 29.91050 -1.39676 1.000 34.10990 94 GLU B CA 1
ATOM 746 C C . GLU A 1 94 ? -24.64290 30.89172 -1.43727 1.000 37.00804 94 GLU B C 1
ATOM 747 O O . GLU A 1 94 ? -24.21607 31.30787 -2.51703 1.000 32.47213 94 GLU B O 1
ATOM 753 N N . LYS A 1 95 ? -24.13317 31.28509 -0.26854 1.000 32.14376 95 LYS B N 1
ATOM 754 C CA . LYS A 1 95 ? -22.99495 32.20200 -0.19916 1.000 32.11673 95 LYS B CA 1
ATOM 755 C C . LYS A 1 95 ? -21.72793 31.59457 -0.77660 1.000 29.81410 95 LYS B C 1
ATOM 756 O O . LYS A 1 95 ? -20.86654 32.32013 -1.28047 1.000 41.50945 95 LYS B O 1
ATOM 762 N N . MET A 1 96 ? -21.56771 30.28141 -0.66623 1.000 25.82165 96 MET B N 1
ATOM 763 C CA . MET A 1 96 ? -20.43306 29.63388 -1.30049 1.000 33.08538 96 MET B CA 1
ATOM 764 C C . MET A 1 96 ? -20.48911 29.78444 -2.80931 1.000 37.67742 96 MET B C 1
ATOM 765 O O . MET A 1 96 ? -19.44589 29.75699 -3.47150 1.000 39.80005 96 MET B O 1
ATOM 770 N N . HIS A 1 97 ? -21.68954 29.96759 -3.36282 1.000 33.23461 97 HIS B N 1
ATOM 771 C CA . HIS A 1 97 ? -21.89077 30.08691 -4.80403 1.000 37.44733 97 HIS B CA 1
ATOM 772 C C . HIS A 1 97 ? -22.32702 31.48799 -5.22037 1.000 42.89021 97 HIS B C 1
ATOM 773 O O . HIS A 1 97 ? -22.76117 31.67607 -6.36778 1.000 44.98313 97 HIS B O 1
ATOM 780 N N . GLU A 1 98 ? -22.22093 32.47514 -4.33039 1.000 37.63957 98 GLU B N 1
ATOM 781 C CA . GLU A 1 98 ? -22.69242 33.82133 -4.64488 1.000 43.48556 98 GLU B CA 1
ATOM 782 C C . GLU A 1 98 ? -21.87268 34.44363 -5.77274 1.000 49.73019 98 GLU B C 1
ATOM 783 O O . GLU A 1 98 ? -20.63908 34.47493 -5.71590 1.000 47.64408 98 GLU B O 1
ATOM 789 N N . GLY A 1 99 ? -22.56358 34.96251 -6.78749 1.000 44.18514 99 GLY B N 1
ATOM 790 C CA . GLY A 1 99 ? -21.87281 35.56343 -7.91320 1.000 45.49088 99 GLY B CA 1
ATOM 791 C C . GLY A 1 99 ? -21.07803 34.58315 -8.73989 1.000 44.51199 99 GLY B C 1
ATOM 792 O O . GLY A 1 99 ? -20.18868 34.99365 -9.48821 1.000 52.54325 99 GLY B O 1
ATOM 793 N N . ASP A 1 100 ? -21.36905 33.29065 -8.61654 1.000 40.02232 100 ASP B N 1
ATOM 794 C CA . ASP A 1 100 ? -20.64434 32.27615 -9.37145 1.000 44.15669 100 ASP B CA 1
ATOM 795 C C . ASP A 1 100 ? -20.72146 32.53278 -10.87371 1.000 51.52641 100 ASP B C 1
ATOM 796 O O . ASP A 1 100 ? -21.78926 32.81907 -11.42720 1.000 44.21115 100 ASP B O 1
ATOM 801 N N . GLU A 1 101 ? -19.57679 32.42328 -11.53298 1.000 51.69852 101 GLU B N 1
ATOM 802 C CA . GLU A 1 101 ? -19.51342 32.53265 -12.97543 1.000 55.52871 101 GLU B CA 1
ATOM 803 C C . GLU A 1 101 ? -19.18213 31.20736 -13.63799 1.000 57.19555 101 GLU B C 1
ATOM 804 O O . GLU A 1 101 ? -19.22446 31.11637 -14.87094 1.000 55.04082 101 GLU B O 1
ATOM 810 N N . GLY A 1 102 ? -18.86982 30.17901 -12.85508 1.000 58.48882 102 GLY B N 1
ATOM 811 C CA . GLY A 1 102 ? -18.46512 28.91006 -13.40062 1.000 61.05314 102 GLY B CA 1
ATOM 812 C C . GLY A 1 102 ? -17.04373 28.98221 -13.91384 1.000 65.38161 102 GLY B C 1
ATOM 813 O O . GLY A 1 102 ? -16.26823 29.87081 -13.53737 1.000 60.72082 102 GLY B O 1
ATOM 814 N N . PRO A 1 103 ? -16.65130 28.00453 -14.74329 1.000 66.29516 103 PRO B N 1
ATOM 815 C CA . PRO A 1 103 ? -17.46598 26.82370 -15.01210 1.000 59.25934 103 PRO B CA 1
ATOM 816 C C . PRO A 1 103 ? -17.26427 25.72809 -13.95798 1.000 51.45947 103 PRO B C 1
ATOM 817 O O . PRO A 1 103 ? -16.41900 25.87149 -13.06675 1.000 51.13651 103 PRO B O 1
ATOM 821 N N . GLY A 1 104 ? -18.06304 24.66877 -14.02544 1.000 47.18427 104 GLY B N 1
ATOM 822 C CA . GLY A 1 104 ? -17.85674 23.64911 -13.01490 1.000 45.93286 104 GLY B CA 1
ATOM 823 C C . GLY A 1 104 ? -18.26749 24.11699 -11.61714 1.000 41.35673 104 GLY B C 1
ATOM 824 O O . GLY A 1 104 ? -18.95876 25.11933 -11.43616 1.000 46.79322 104 GLY B O 1
ATOM 825 N N . HIS A 1 105 ? -17.80385 23.36971 -10.62053 1.000 43.15653 105 HIS B N 1
ATOM 826 C CA . HIS A 1 105 ? -18.19355 23.54662 -9.22266 1.000 42.30845 105 HIS B CA 1
ATOM 827 C C . HIS A 1 105 ? -17.05956 24.08103 -8.35518 1.000 40.44520 105 HIS B C 1
ATOM 828 O O . HIS A 1 105 ? -15.99143 23.46913 -8.28543 1.000 43.25956 105 HIS B O 1
ATOM 835 N N . HIS A 1 106 ? -17.31786 25.17285 -7.63548 1.000 44.00256 106 HIS B N 1
ATOM 836 C CA . HIS A 1 106 ? -16.38065 25.63957 -6.62018 1.000 47.62168 106 HIS B CA 1
ATOM 837 C C . HIS A 1 106 ? -17.13220 26.37164 -5.51173 1.000 43.90946 106 HIS B C 1
ATOM 838 O O . HIS A 1 106 ? -18.14304 27.04000 -5.75611 1.000 43.37175 106 HIS B O 1
ATOM 845 N N . HIS A 1 107 ? -16.62127 26.23957 -4.29042 1.000 45.33786 107 HIS B N 1
ATOM 846 C CA . HIS A 1 107 ? -17.18975 26.86128 -3.09495 1.000 43.81234 107 HIS B CA 1
ATOM 847 C C . HIS A 1 107 ? -16.29535 27.98867 -2.60033 1.000 42.26625 107 HIS B C 1
ATOM 848 O O . HIS A 1 107 ? -15.12448 27.76172 -2.27849 1.000 47.09255 107 HIS B O 1
ATOM 855 N N . LYS A 1 108 ? -16.84965 29.18856 -2.53106 1.000 42.28907 108 LYS B N 1
ATOM 856 C CA . LYS A 1 108 ? -16.27758 30.27968 -1.74651 1.000 42.22441 108 LYS B CA 1
ATOM 857 C C . LYS A 1 108 ? -16.55117 30.01437 -0.26352 1.000 41.58236 108 LYS B C 1
ATOM 858 O O . LYS A 1 108 ? -17.24427 29.05028 0.09541 1.000 36.97191 108 LYS B O 1
ATOM 864 N N . PRO A 1 109 ? -16.01107 30.84320 0.64415 1.000 41.71217 109 PRO B N 1
ATOM 865 C CA . PRO A 1 109 ? -16.33603 30.67394 2.06948 1.000 41.36351 109 PRO B CA 1
ATOM 866 C C . PRO A 1 109 ? -17.82879 30.84195 2.32013 1.000 41.40756 109 PRO B C 1
ATOM 867 O O . PRO A 1 109 ? -18.50782 31.62037 1.64846 1.000 41.20021 109 PRO B O 1
ATOM 871 N N . GLY A 1 110 ? -18.33540 30.12922 3.32451 1.000 34.63511 110 GLY B N 1
ATOM 872 C CA . GLY A 1 110 ? -19.75515 30.13493 3.60329 1.000 35.47701 110 GLY B CA 1
ATOM 873 C C . GLY A 1 110 ? -20.18461 31.27476 4.51040 1.000 41.31845 110 GLY B C 1
ATOM 874 O O . GLY A 1 110 ? -19.53714 32.32107 4.60350 1.000 40.08107 110 GLY B O 1
ATOM 875 N N . LEU A 1 111 ? -21.30519 31.05824 5.19472 1.000 37.46081 111 LEU B N 1
ATOM 876 C CA . LEU A 1 111 ? -21.84564 32.09030 6.06680 1.000 35.22777 111 LEU B CA 1
ATOM 877 C C . LEU A 1 111 ? -20.89726 32.34060 7.23098 1.000 41.65447 111 LEU B C 1
ATOM 878 O O . LEU A 1 111 ? -20.10762 31.47045 7.61278 1.000 39.40862 111 LEU B O 1
ATOM 883 N N . GLY A 1 112 ? -20.97515 33.55086 7.78398 1.000 43.41126 112 GLY B N 1
ATOM 884 C CA . GLY A 1 112 ? -20.17206 33.91275 8.94153 1.000 47.47831 112 GLY B CA 1
ATOM 885 C C . GLY A 1 112 ? -18.68214 33.90594 8.69166 1.000 50.86385 112 GLY B C 1
ATOM 886 O O . GLY A 1 112 ? -17.90902 33.69634 9.62978 1.000 50.34624 112 GLY B O 1
ATOM 887 N N . GLU A 1 113 ? -18.25571 34.10864 7.44435 1.000 49.34055 113 GLU B N 1
ATOM 888 C CA . GLU A 1 113 ? -16.83337 34.08570 7.09744 1.000 50.56662 113 GLU B CA 1
ATOM 889 C C . GLU A 1 113 ? -16.50544 35.23072 6.15449 1.000 53.08487 113 GLU B C 1
ATOM 890 O O . GLU A 1 113 ? -17.21116 35.45295 5.17065 1.000 57.32246 113 GLU B O 1
ATOM 896 N N . PRO B 2 2 ? -14.09346 34.54617 12.28995 1.000 61.67509 2 PRO A N 1
ATOM 897 C CA . PRO B 2 2 ? -13.51511 33.87260 13.46418 1.000 59.91266 2 PRO A CA 1
ATOM 898 C C . PRO B 2 2 ? -13.68131 32.37062 13.33696 1.000 61.10959 2 PRO A C 1
ATOM 899 O O . PRO B 2 2 ? -14.07822 31.92003 12.25632 1.000 55.94733 2 PRO A O 1
ATOM 903 N N . MET B 2 3 ? -13.38569 31.61455 14.39368 1.000 56.82550 3 MET A N 1
ATOM 904 C CA . MET B 2 3 ? -13.60832 30.17688 14.35811 1.000 51.02532 3 MET A CA 1
ATOM 905 C C . MET B 2 3 ? -15.10247 29.92101 14.49672 1.000 52.65735 3 MET A C 1
ATOM 906 O O . MET B 2 3 ? -15.79922 30.61290 15.24808 1.000 48.39817 3 MET A O 1
ATOM 911 N N . LEU B 2 4 ? -15.60253 28.95225 13.73968 1.000 45.56453 4 LEU A N 1
ATOM 912 C CA . LEU B 2 4 ? -17.02497 28.66811 13.76305 1.000 35.30221 4 LEU A CA 1
ATOM 913 C C . LEU B 2 4 ? -17.38439 27.86427 15.01044 1.000 38.34199 4 LEU A C 1
ATOM 914 O O . LEU B 2 4 ? -16.57448 27.09979 15.54319 1.000 36.55698 4 LEU A O 1
ATOM 919 N N . THR B 2 5 ? -18.61685 28.03637 15.47199 1.000 34.81981 5 THR A N 1
ATOM 920 C CA . THR B 2 5 ? -19.08710 27.19106 16.55385 1.000 29.47191 5 THR A CA 1
ATOM 921 C C . THR B 2 5 ? -19.29471 25.77729 16.03115 1.000 36.13887 5 THR A C 1
ATOM 922 O O . THR B 2 5 ? -19.31667 25.52561 14.81732 1.000 33.44121 5 THR A O 1
ATOM 926 N N . GLU B 2 6 ? -19.41997 24.84018 16.96223 1.000 22.08924 6 GLU A N 1
ATOM 927 C CA . GLU B 2 6 ? -19.62890 23.45100 16.57230 1.000 32.10808 6 GLU A CA 1
ATOM 928 C C . GLU B 2 6 ? -20.94473 23.28100 15.82656 1.000 30.84533 6 GLU A C 1
ATOM 929 O O . GLU B 2 6 ? -21.03472 22.46255 14.90104 1.000 29.79093 6 GLU A O 1
ATOM 935 N N . LEU B 2 7 ? -21.97962 24.03292 16.22802 1.000 27.08827 7 LEU A N 1
ATOM 936 C CA . LEU B 2 7 ? -23.25073 24.00216 15.50728 1.00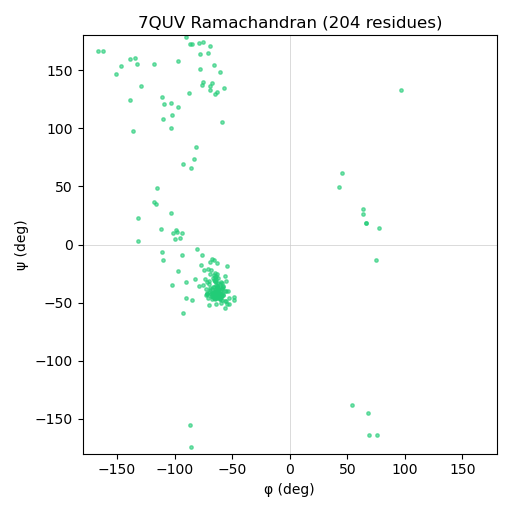0 30.05202 7 LEU A CA 1
ATOM 937 C C . LEU B 2 7 ? -23.09156 24.50398 14.08160 1.000 31.71136 7 LEU A C 1
ATOM 938 O O . LEU B 2 7 ? -23.64483 23.91235 13.15074 1.000 33.19609 7 LEU A O 1
ATOM 943 N N . GLU B 2 8 ? -22.36309 25.61539 13.89923 1.000 26.24387 8 GLU A N 1
ATOM 944 C CA . GLU B 2 8 ? -22.14884 26.15282 12.55951 1.000 33.61534 8 GLU A CA 1
ATOM 945 C C . GLU B 2 8 ? -21.31864 25.19632 11.70495 1.000 34.92746 8 GLU A C 1
ATOM 946 O O . GLU B 2 8 ? -21.64256 24.95842 10.53255 1.000 32.17931 8 GLU A O 1
ATOM 952 N N . LYS B 2 9 ? -20.24735 24.63059 12.27708 1.000 31.54141 9 LYS A N 1
ATOM 953 C CA . LYS B 2 9 ? -19.47757 23.61282 11.57017 1.000 32.30708 9 LYS A CA 1
ATOM 954 C C . LYS B 2 9 ? -20.35379 22.43405 11.18849 1.000 31.48614 9 LYS A C 1
ATOM 955 O O . LYS B 2 9 ? -20.17003 21.83144 10.12284 1.000 35.76553 9 LYS A O 1
ATOM 961 N N . ALA B 2 10 ? -21.31487 22.09263 12.04372 1.000 25.79128 10 ALA A N 1
ATOM 962 C CA . ALA B 2 10 ? -22.22075 20.99079 11.73775 1.000 34.50353 10 ALA A CA 1
ATOM 963 C C . ALA B 2 10 ? -23.01113 21.27986 10.46636 1.000 32.60176 10 ALA A C 1
ATOM 964 O O . ALA B 2 10 ? -23.14163 20.41474 9.59390 1.000 27.64583 10 ALA A O 1
ATOM 966 N N . LEU B 2 11 ? -23.55334 22.49816 10.35626 1.000 30.57875 11 LEU A N 1
ATOM 967 C CA . LEU B 2 11 ? -24.34653 22.85811 9.18902 1.000 27.60435 11 LEU A CA 1
ATOM 968 C C . LEU B 2 11 ? -23.49189 22.84935 7.92528 1.000 28.92366 11 LEU A C 1
ATOM 969 O O . LEU B 2 11 ? -23.89272 22.26920 6.90954 1.000 31.30767 11 LEU A O 1
ATOM 974 N N . ASN B 2 12 ? -22.28669 23.44802 7.98051 1.000 30.41892 12 ASN A N 1
ATOM 975 C CA . ASN B 2 12 ? -21.39102 23.42422 6.81934 1.000 27.25753 12 ASN A CA 1
ATOM 976 C C . ASN B 2 12 ? -21.02338 21.99124 6.44876 1.000 33.59696 12 ASN A C 1
ATOM 977 O O . ASN B 2 12 ? -20.91362 21.65319 5.26856 1.000 33.33039 12 ASN A O 1
ATOM 982 N N . SER B 2 13 ? -20.84779 21.12566 7.44944 1.000 35.49555 13 SER A N 1
ATOM 983 C CA . SER B 2 13 ? -20.50443 19.73629 7.17404 1.000 29.67259 13 SER A CA 1
ATOM 984 C C . SER B 2 13 ? -21.63136 19.01110 6.45081 1.000 30.59713 13 SER A C 1
ATOM 985 O O . SER B 2 13 ? -21.36883 18.09502 5.65537 1.000 28.41094 13 SER A O 1
ATOM 988 N N . ILE B 2 14 ? -22.88420 19.40400 6.70204 1.000 27.89326 14 ILE A N 1
ATOM 989 C CA . ILE B 2 14 ? -23.99212 18.81152 5.96580 1.000 21.77431 14 ILE A CA 1
ATOM 990 C C . ILE B 2 14 ? -23.86055 19.15401 4.48118 1.000 29.15994 14 ILE A C 1
ATOM 991 O O . ILE B 2 14 ? -24.06732 18.30250 3.60818 1.000 28.57861 14 ILE A O 1
ATOM 996 N N . ILE B 2 15 ? -23.47106 20.39466 4.18102 1.000 28.14789 15 ILE A N 1
ATOM 997 C CA . ILE B 2 15 ? -23.13057 20.76936 2.8131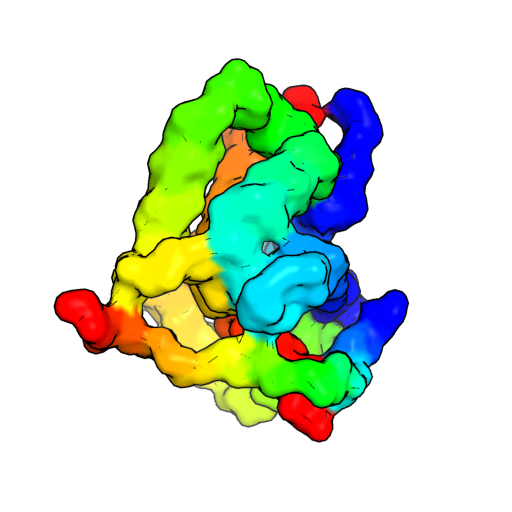4 1.000 30.59971 15 ILE A CA 1
ATOM 998 C C . ILE B 2 15 ? -22.05634 19.84071 2.27482 1.000 36.32318 15 ILE A C 1
ATOM 999 O O . ILE B 2 15 ? -22.17776 19.29022 1.17377 1.000 28.56881 15 ILE A O 1
ATOM 1004 N N . ASP B 2 16 ? -20.99436 19.64595 3.06260 1.000 34.12715 16 ASP A N 1
ATOM 1005 C CA . ASP B 2 16 ? -19.86966 18.82473 2.64032 1.000 27.35614 16 ASP A CA 1
ATOM 1006 C C . ASP B 2 16 ? -20.31798 17.39454 2.34509 1.000 36.75396 16 ASP A C 1
ATOM 1007 O O . ASP B 2 16 ? -19.94814 16.81237 1.31292 1.000 34.43590 16 ASP A O 1
ATOM 1012 N N . VAL B 2 17 ? -21.15271 16.82968 3.22149 1.000 31.71183 17 VAL A N 1
ATOM 1013 C CA . VAL B 2 17 ? -21.65819 15.46898 3.02361 1.000 31.06391 17 VAL A CA 1
ATOM 1014 C C . VAL B 2 17 ? -22.35158 15.34544 1.66542 1.000 34.81853 17 VAL A C 1
ATOM 1015 O O . VAL B 2 17 ? -22.03729 14.45641 0.86368 1.000 37.00823 17 VAL A O 1
ATOM 1019 N N . TYR B 2 18 ? -23.32874 16.21980 1.40482 1.000 32.55175 18 TYR A N 1
ATOM 1020 C CA . TYR B 2 18 ? -24.08893 16.14439 0.16164 1.000 30.29164 18 TYR A CA 1
ATOM 1021 C C . TYR B 2 18 ? -23.15710 16.14424 -1.04237 1.000 32.93252 18 TYR A C 1
ATOM 1022 O O . TYR B 2 18 ? -23.37780 15.40542 -2.01307 1.000 34.13713 18 TYR A O 1
ATOM 1031 N N . HIS B 2 19 ? -22.09183 16.95801 -0.98892 1.000 28.09534 19 HIS A N 1
ATOM 1032 C CA . HIS B 2 19 ? -21.23227 17.11333 -2.15304 1.000 35.39487 19 HIS A CA 1
ATOM 1033 C C . HIS B 2 19 ? -20.33446 15.90952 -2.39048 1.000 34.73133 19 HIS A C 1
ATOM 1034 O O . HIS B 2 19 ? -19.88892 15.71485 -3.52399 1.000 33.96938 19 HIS A O 1
ATOM 1041 N N . LYS B 2 20 ? -20.07094 15.09090 -1.36463 1.000 31.76441 20 LYS A N 1
ATOM 1042 C CA . LYS B 2 20 ? -19.37855 13.82550 -1.59680 1.000 36.60056 20 LYS A CA 1
ATOM 1043 C C . LYS B 2 20 ? -20.08782 12.98249 -2.63208 1.000 36.22100 20 LYS A C 1
ATOM 1044 O O . LYS B 2 20 ? -19.43868 12.22438 -3.36192 1.000 37.97878 20 LYS A O 1
ATOM 1050 N N . TYR B 2 21 ? -21.41172 13.09396 -2.70787 1.000 33.36875 21 TYR A N 1
ATOM 1051 C CA . TYR B 2 21 ? -22.20291 12.27869 -3.61235 1.000 34.19441 21 TYR A CA 1
ATOM 1052 C C . TYR B 2 21 ? -22.62640 13.03354 -4.85587 1.000 36.09387 21 TYR A C 1
ATOM 1053 O O . TYR B 2 21 ? -22.64113 12.45022 -5.94673 1.000 35.82947 21 TYR A O 1
ATOM 1062 N N . SER B 2 22 ? -22.90117 14.33011 -4.71893 1.000 31.87709 22 SER A N 1
ATOM 1063 C CA . SER B 2 22 ? -23.28441 15.14064 -5.86511 1.000 36.13004 22 SER A CA 1
ATOM 1064 C C . SER B 2 22 ? -22.11641 15.35097 -6.82885 1.000 35.82712 22 SER A C 1
ATOM 1065 O O . SER B 2 22 ? -22.33906 15.56258 -8.02295 1.000 35.96222 22 SER A O 1
ATOM 1068 N N . LEU B 2 23 ? -20.87751 15.28058 -6.35223 1.000 35.69053 23 LEU A N 1
ATOM 1069 C CA . LEU B 2 23 ? -19.71814 15.50894 -7.20777 1.000 38.22894 23 LEU A CA 1
ATOM 1070 C C . LEU B 2 23 ? -19.14625 14.21994 -7.79525 1.000 38.40567 23 LEU A C 1
ATOM 1071 O O . LEU B 2 23 ? -18.07377 14.24615 -8.41049 1.000 37.94128 23 LEU A O 1
ATOM 1076 N N . ILE B 2 24 ? -19.84917 13.10081 -7.64089 1.000 35.73593 24 ILE A N 1
ATOM 1077 C CA . ILE B 2 24 ? -19.38065 11.84130 -8.19924 1.000 25.05064 24 ILE A CA 1
ATOM 1078 C C . ILE B 2 24 ? -19.41424 11.88791 -9.73284 1.000 39.27124 24 ILE A C 1
ATOM 1079 O O . ILE B 2 24 ? -18.46306 11.46169 -10.39597 1.000 37.85577 24 ILE A O 1
ATOM 1084 N N . LYS B 2 25 ? -20.49534 12.41347 -10.32131 1.000 39.88923 25 LYS A N 1
ATOM 1085 C CA . LYS B 2 25 ? -20.62961 12.49051 -11.78006 1.000 36.51218 25 LYS A CA 1
ATOM 1086 C C . LYS B 2 25 ? -21.71265 13.49778 -12.14470 1.000 41.87605 25 LYS A C 1
ATOM 1087 O O . LYS B 2 25 ? -22.50672 13.92424 -11.30298 1.000 35.29650 25 LYS A O 1
ATOM 1093 N N . GLY B 2 26 ? -21.74038 13.86981 -13.42333 1.000 32.34687 26 GLY A N 1
ATOM 1094 C CA . GLY B 2 26 ? -22.85662 14.66828 -13.89998 1.000 29.65314 26 GLY A CA 1
ATOM 1095 C C . GLY B 2 26 ? -22.87462 16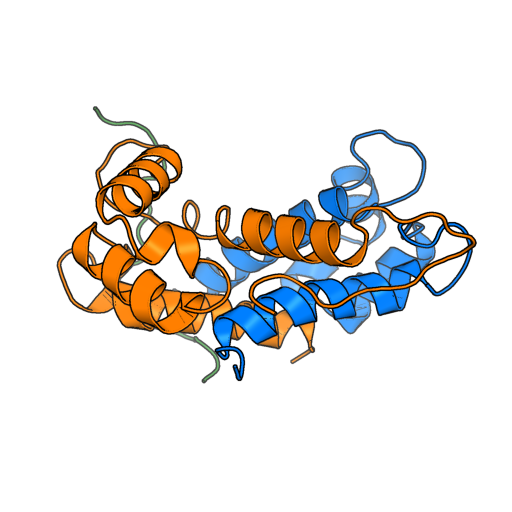.07346 -13.31606 1.000 29.47722 26 GLY A C 1
ATOM 1096 O O . GLY B 2 26 ? -21.83776 16.69845 -13.08522 1.000 29.60139 26 GLY A O 1
ATOM 1097 N N . ASN B 2 27 ? -24.09349 16.56813 -13.07824 1.000 30.49043 27 ASN A N 1
ATOM 1098 C CA . ASN B 2 27 ? -24.31881 17.91324 -12.56101 1.000 29.89788 27 ASN A CA 1
ATOM 1099 C C . ASN B 2 27 ? -23.83953 17.97371 -11.11934 1.000 29.96720 27 ASN A C 1
ATOM 1100 O O . ASN B 2 27 ? -24.07906 17.05109 -10.34175 1.000 25.17371 27 ASN A O 1
ATOM 1105 N N . PHE B 2 28 ? -23.13737 19.05688 -10.77977 1.000 30.80553 28 PHE A N 1
ATOM 1106 C CA . PHE B 2 28 ? -22.43683 19.13398 -9.50663 1.000 30.61958 28 PHE A CA 1
ATOM 1107 C C . PHE B 2 28 ? -23.38422 19.21304 -8.31868 1.000 34.50128 28 PHE A C 1
ATOM 1108 O O . PHE B 2 28 ? -22.97248 18.88274 -7.20133 1.000 34.72031 28 PHE A O 1
ATOM 1116 N N . HIS B 2 29 ? -24.63184 19.63856 -8.53455 1.000 28.40662 29 HIS A N 1
ATOM 1117 C CA . HIS B 2 29 ? -25.67007 19.63134 -7.51198 1.000 32.21855 29 HIS A CA 1
ATOM 1118 C C . HIS B 2 29 ? -26.78631 18.66892 -7.89447 1.000 29.45398 29 HIS A C 1
ATOM 1119 O O . HIS B 2 29 ? -27.96966 19.02044 -7.84759 1.000 29.62073 29 HIS A O 1
ATOM 1126 N N . ALA B 2 30 ? -26.42202 17.45058 -8.27424 1.000 27.71850 30 ALA A N 1
ATOM 1127 C CA . ALA B 2 30 ? -27.39217 16.43100 -8.64706 1.000 29.52143 30 ALA A CA 1
ATOM 1128 C C . ALA B 2 30 ? -26.92811 15.11385 -8.05637 1.000 31.43973 30 ALA A C 1
ATOM 1129 O O . ALA B 2 30 ? -25.79911 14.68705 -8.30695 1.000 31.74636 30 ALA A O 1
ATOM 1131 N N . VAL B 2 31 ? -27.78286 14.47068 -7.27702 1.000 27.57980 31 VAL A N 1
ATOM 1132 C CA . VAL B 2 31 ? -27.50873 13.13680 -6.76280 1.000 27.01847 31 VAL A CA 1
ATOM 1133 C C . VAL B 2 31 ? -28.47298 12.22247 -7.48374 1.000 31.28607 31 VAL A C 1
ATOM 1134 O O . VAL B 2 31 ? -29.68933 12.30239 -7.26606 1.000 29.80379 31 VAL A O 1
ATOM 1138 N N . TYR B 2 32 ? -27.93611 11.41462 -8.40273 1.000 32.14291 32 TYR A N 1
ATOM 1139 C CA . TYR B 2 32 ? -28.74558 10.46888 -9.14737 1.000 32.49807 32 TYR A CA 1
ATOM 1140 C C . TYR B 2 32 ? -29.05901 9.25107 -8.28385 1.000 36.63902 32 TYR A C 1
ATOM 1141 O O . TYR B 2 32 ? -28.45734 9.02604 -7.22398 1.000 37.97683 32 TYR A O 1
ATOM 1150 N N . ARG B 2 33 ? -30.05495 8.49454 -8.74492 1.000 32.86833 33 ARG A N 1
ATOM 1151 C CA . ARG B 2 33 ? -30.65174 7.40936 -7.97280 1.000 41.37722 33 ARG A CA 1
ATOM 1152 C C . ARG B 2 33 ? -29.58756 6.49833 -7.37898 1.000 40.90565 33 ARG A C 1
ATOM 1153 O O . ARG B 2 33 ? -29.60471 6.20054 -6.17953 1.000 40.98762 33 ARG A O 1
ATOM 1161 N N . ASP B 2 34 ? -28.62314 6.08225 -8.20030 1.000 41.16628 34 ASP A N 1
ATOM 1162 C CA . ASP B 2 34 ? -27.54954 5.22847 -7.70086 1.000 42.34097 34 ASP A CA 1
ATOM 1163 C C . ASP B 2 34 ? -26.68604 5.94002 -6.65407 1.000 41.33448 34 ASP A C 1
ATOM 1164 O O . ASP B 2 34 ? -26.34995 5.34152 -5.62394 1.000 39.81195 34 ASP A O 1
ATOM 1169 N N . ASP B 2 35 ? -26.32813 7.21562 -6.87585 1.000 41.11642 35 ASP A N 1
ATOM 1170 C CA . ASP B 2 35 ? -25.59584 7.94648 -5.83159 1.000 41.06438 35 ASP A CA 1
ATOM 1171 C C . ASP B 2 35 ? -26.39202 8.02430 -4.53316 1.000 38.13932 35 ASP A C 1
ATOM 1172 O O . ASP B 2 35 ? -25.80390 8.05794 -3.44371 1.000 33.99178 35 ASP A O 1
ATOM 1177 N N . LEU B 2 36 ? -27.72479 8.07987 -4.62257 1.000 37.77815 36 LEU A N 1
ATOM 1178 C CA . LEU B 2 36 ? -28.51709 8.26687 -3.41252 1.000 40.15591 36 LEU A CA 1
ATOM 1179 C C . LEU B 2 36 ? -28.51171 7.00659 -2.56474 1.000 44.90270 36 LEU A C 1
ATOM 1180 O O . LEU B 2 36 ? -28.55852 7.08445 -1.32936 1.000 39.29769 36 LEU A O 1
ATOM 1185 N N . LYS B 2 37 ? -28.44575 5.84050 -3.20819 1.000 42.37486 37 LYS A N 1
ATOM 1186 C CA . LYS B 2 37 ? -28.29807 4.60356 -2.45362 1.000 44.94985 37 LYS A CA 1
ATOM 1187 C C . LYS B 2 37 ? -26.97381 4.58659 -1.70265 1.000 48.49119 37 LYS A C 1
ATOM 1188 O O . LYS B 2 37 ? -26.93253 4.24318 -0.51079 1.000 43.27345 37 LYS A O 1
ATOM 1194 N N . LYS B 2 38 ? -25.88301 4.99527 -2.36891 1.000 36.34717 38 LYS A N 1
ATOM 1195 C CA . LYS B 2 38 ? -24.60908 5.09227 -1.66699 1.000 40.63244 38 LYS A CA 1
ATOM 1196 C C . LYS B 2 38 ? -24.68362 6.07224 -0.50207 1.000 42.74178 38 LYS A C 1
ATOM 1197 O O . LYS B 2 38 ? -24.11674 5.81362 0.56341 1.000 38.06663 38 LYS A O 1
ATOM 1203 N N . LEU B 2 39 ? -25.37875 7.19674 -0.68412 1.000 37.54614 39 LEU A N 1
ATOM 1204 C CA . LEU B 2 39 ? -25.51644 8.16926 0.39176 1.000 38.77237 39 LEU A CA 1
ATOM 1205 C C . LEU B 2 39 ? -26.28149 7.57717 1.57210 1.000 37.35082 39 LEU A C 1
ATOM 1206 O O . LEU B 2 39 ? -25.83872 7.66608 2.72276 1.000 36.38299 39 LEU A O 1
ATOM 1211 N N . LEU B 2 40 ? -27.44863 6.99511 1.30857 1.000 36.20618 40 LEU A N 1
ATOM 1212 C CA . LEU B 2 40 ? -28.25179 6.42956 2.38797 1.000 40.28649 40 LEU A CA 1
ATOM 1213 C C . LEU B 2 40 ? -27.48199 5.34548 3.13471 1.000 41.99348 40 LEU A C 1
ATOM 1214 O O . LEU B 2 40 ? -27.36956 5.38453 4.36547 1.000 46.57207 40 LEU A O 1
ATOM 1219 N N . GLU B 2 41 ? -26.90917 4.38973 2.39857 1.000 43.64624 41 GLU A N 1
ATOM 1220 C CA . GLU B 2 41 ? -26.20304 3.27060 3.01925 1.000 47.61257 41 GLU A CA 1
ATOM 1221 C C . GLU B 2 41 ? -24.99576 3.72421 3.83374 1.000 46.96959 41 GLU A C 1
ATOM 1222 O O . GLU B 2 41 ? -24.67655 3.10873 4.85636 1.000 53.94845 41 GLU A O 1
ATOM 1228 N N . THR B 2 42 ? -24.32184 4.79375 3.41571 1.000 45.33322 42 THR A N 1
ATOM 1229 C CA . THR B 2 42 ? -23.12329 5.24541 4.11427 1.000 46.57629 42 THR A CA 1
ATOM 1230 C C . THR B 2 42 ? -23.40870 6.25890 5.22286 1.000 43.32880 42 THR A C 1
ATOM 1231 O O . THR B 2 42 ? -22.69738 6.27286 6.23336 1.000 40.99468 42 THR A O 1
ATOM 1235 N N . GLU B 2 43 ? -24.42750 7.10696 5.06913 1.000 41.38893 43 GLU A N 1
ATOM 1236 C CA . GLU B 2 43 ? -24.60609 8.25512 5.94861 1.000 40.00318 43 GLU A CA 1
ATOM 1237 C C . GLU B 2 43 ? -25.80728 8.14713 6.87792 1.000 39.92968 43 GLU A C 1
ATOM 1238 O O . GLU B 2 43 ? -25.91571 8.94340 7.81909 1.000 41.43662 43 GLU A O 1
ATOM 1244 N N . SER B 2 44 ? -26.71015 7.20624 6.64516 1.000 36.72309 44 SER A N 1
ATOM 1245 C CA . SER B 2 44 ? -27.94080 7.19272 7.41241 1.000 42.36027 44 SER A CA 1
ATOM 1246 C C . SER B 2 44 ? -28.04941 5.91001 8.23053 1.000 48.36771 44 SER A C 1
ATOM 1247 O O . SER B 2 44 ? -27.43229 4.89827 7.88767 1.000 44.55536 44 SER A O 1
ATOM 1250 N N . PRO B 2 45 ? -28.80389 5.92791 9.32548 1.000 46.58186 45 PRO A N 1
ATOM 1251 C CA . PRO B 2 45 ? -28.95651 4.72474 10.14815 1.000 45.46560 45 PRO A CA 1
ATOM 1252 C C . PRO B 2 45 ? -29.96136 3.74714 9.54679 1.000 48.35591 45 PRO A C 1
ATOM 1253 O O . PRO B 2 45 ? -30.65207 4.03480 8.57246 1.000 45.88179 45 PRO A O 1
ATOM 1257 N N . GLN B 2 46 ? -30.04728 2.57254 10.17932 1.000 43.96316 46 GLN A N 1
ATOM 1258 C CA . GLN B 2 46 ? -30.87668 1.49623 9.64405 1.000 55.65173 46 GLN A CA 1
ATOM 1259 C C . GLN B 2 46 ? -32.34270 1.90297 9.54152 1.000 49.86418 46 GLN A C 1
ATOM 1260 O O . GLN B 2 46 ? -33.01192 1.59392 8.54623 1.000 50.65370 46 GLN A O 1
ATOM 1266 N N . TYR B 2 47 ? -32.86430 2.59483 10.55349 1.000 47.54496 47 TYR A N 1
ATOM 1267 C CA . TYR B 2 47 ? -34.27740 2.94699 10.53020 1.000 49.03695 47 TYR A CA 1
ATOM 1268 C C . TYR B 2 47 ? -34.60679 3.99261 9.46764 1.000 50.64645 47 TYR A C 1
ATOM 1269 O O . TYR B 2 47 ? -35.78711 4.17396 9.14183 1.000 47.72646 47 TYR A O 1
ATOM 1278 N N . ILE B 2 48 ? -33.60088 4.66745 8.91933 1.000 46.43808 48 ILE A N 1
ATOM 1279 C CA . ILE B 2 48 ? -33.77413 5.45538 7.70790 1.000 44.46427 48 ILE A CA 1
ATOM 1280 C C . ILE B 2 48 ? -33.62713 4.59212 6.46218 1.000 45.30472 48 ILE A C 1
ATOM 1281 O O . ILE B 2 48 ? -34.46705 4.64925 5.56469 1.000 46.79103 48 ILE A O 1
ATOM 1286 N N . ARG B 2 49 ? -32.57395 3.76772 6.39921 1.000 45.60301 49 ARG A N 1
ATOM 1287 C CA . ARG B 2 49 ? -32.30813 2.98784 5.19098 1.000 51.91246 49 ARG A CA 1
ATOM 1288 C C . ARG B 2 49 ? -33.42589 2.00062 4.89691 1.000 51.83127 49 ARG A C 1
ATOM 1289 O O . ARG B 2 49 ? -33.75756 1.76099 3.72820 1.000 51.99407 49 ARG A O 1
ATOM 1297 N N . LYS B 2 50 ? -34.00814 1.40693 5.94300 1.000 48.97113 50 LYS A N 1
ATOM 1298 C CA . LYS B 2 50 ? -35.01375 0.36302 5.76337 1.000 55.38192 50 LYS A CA 1
ATOM 1299 C C . LYS B 2 50 ? -36.16146 0.80899 4.86837 1.000 52.66350 50 LYS A C 1
ATOM 1300 O O . LYS B 2 50 ? -36.88603 -0.04111 4.34056 1.000 55.22449 50 LYS A O 1
ATOM 1306 N N . LYS B 2 51 ? -36.33346 2.12073 4.67573 1.000 48.90939 51 LYS A N 1
ATOM 1307 C CA . LYS B 2 51 ? -37.33294 2.61001 3.73687 1.000 46.52721 51 LYS A CA 1
ATOM 1308 C C . LYS B 2 51 ? -37.04503 2.15164 2.31393 1.000 48.14586 51 LYS A C 1
ATOM 1309 O O . LYS B 2 51 ? -37.97722 1.98618 1.52240 1.000 51.72296 51 LYS A O 1
ATOM 1315 N N . GLY B 2 52 ? -35.77200 1.93970 1.96977 1.000 48.56351 52 GLY A N 1
ATOM 1316 C CA . GLY B 2 52 ? -35.39544 1.59355 0.61038 1.000 43.31142 52 GLY A CA 1
ATOM 1317 C C . GLY B 2 52 ? -34.95179 2.81615 -0.16147 1.000 41.15169 52 GLY A C 1
ATOM 1318 O O . GLY B 2 52 ? -35.63869 3.84077 -0.12285 1.000 37.07732 52 GLY A O 1
ATOM 1319 N N . ALA B 2 53 ? -33.81321 2.73058 -0.86446 1.000 40.31806 53 ALA A N 1
ATOM 1320 C CA . ALA B 2 53 ? -33.25473 3.91305 -1.51559 1.000 40.87551 53 ALA A CA 1
ATOM 1321 C C . ALA B 2 53 ? -34.15875 4.45209 -2.62158 1.000 44.70403 53 ALA A C 1
ATOM 1322 O O . ALA B 2 53 ? -34.12759 5.65768 -2.90637 1.000 44.04270 53 ALA A O 1
ATOM 1324 N N . ASP B 2 54 ? -34.96767 3.58881 -3.24791 1.000 44.43138 54 ASP A N 1
ATOM 1325 C CA . ASP B 2 54 ? -35.85468 4.01854 -4.32783 1.000 43.81897 54 ASP A CA 1
ATOM 1326 C C . ASP B 2 54 ? -37.10861 4.70173 -3.79933 1.000 43.16470 54 ASP A C 1
ATOM 1327 O O . ASP B 2 54 ? -37.62589 5.62948 -4.43247 1.000 42.42156 54 ASP A O 1
ATOM 1332 N N . VAL B 2 55 ? -37.63235 4.23589 -2.66527 1.000 42.22391 55 VAL A N 1
ATOM 1333 C CA . VAL B 2 55 ? -38.74295 4.93953 -2.03307 1.000 38.55438 55 VAL A CA 1
ATOM 1334 C C . VAL B 2 55 ? -38.28287 6.30896 -1.55842 1.000 36.22493 55 VAL A C 1
ATOM 1335 O O . VAL B 2 55 ? -39.02711 7.29258 -1.63937 1.000 40.41737 55 VAL A O 1
ATOM 1339 N N . TRP B 2 56 ? -37.04431 6.40360 -1.07222 1.000 35.88884 56 TRP A N 1
ATOM 1340 C CA . TRP B 2 56 ? -36.52697 7.71341 -0.69051 1.000 36.51279 56 TRP A CA 1
ATOM 1341 C C . TRP B 2 56 ? -36.34330 8.59574 -1.91332 1.000 35.26157 56 TRP A C 1
ATOM 1342 O O . TRP B 2 56 ? -36.65691 9.78821 -1.87119 1.000 28.22568 56 TRP A O 1
ATOM 1353 N N . PHE B 2 57 ? -35.82574 8.02921 -3.00682 1.000 34.77093 57 PHE A N 1
ATOM 1354 C CA . PHE B 2 57 ? -35.59189 8.82840 -4.20407 1.000 32.25261 57 PHE A CA 1
ATOM 1355 C C . PHE B 2 57 ? -36.89521 9.41906 -4.72727 1.000 31.61322 57 PHE A C 1
ATOM 1356 O O . PHE B 2 57 ? -36.95023 10.60764 -5.07426 1.000 31.46706 57 PHE A O 1
ATOM 1364 N N . LYS B 2 58 ? -37.96002 8.60934 -4.76463 1.000 33.93267 58 LYS A N 1
ATOM 1365 C CA . LYS B 2 58 ? -39.26235 9.09777 -5.20297 1.000 31.63052 58 LYS A CA 1
ATOM 1366 C C . LYS B 2 58 ? -39.77866 10.18675 -4.28084 1.000 35.89239 58 LYS A C 1
ATOM 1367 O O . LYS B 2 58 ? -40.40002 11.15915 -4.73335 1.000 36.37222 58 LYS A O 1
ATOM 1373 N N . GLU B 2 59 ? -39.54328 10.04108 -2.97779 1.000 31.30520 59 GLU A N 1
ATOM 1374 C CA . GLU B 2 59 ? -39.97364 11.08314 -2.05732 1.000 30.38395 59 GLU A CA 1
ATOM 1375 C C . GLU B 2 59 ? -39.19583 12.37109 -2.26532 1.000 27.57875 59 GLU A C 1
ATOM 1376 O O . GLU B 2 59 ? -39.78450 13.45564 -2.26483 1.000 31.85483 59 GLU A O 1
ATOM 1382 N N . LEU B 2 60 ? -37.88144 12.28125 -2.46416 1.000 23.15267 60 LEU A N 1
ATOM 1383 C CA . LEU B 2 60 ? -37.06284 13.49138 -2.46433 1.000 24.23384 60 LEU A CA 1
ATOM 1384 C C . LEU B 2 60 ? -37.06594 14.22863 -3.79348 1.000 26.19080 60 LEU A C 1
ATOM 1385 O O . LEU B 2 60 ? -36.86798 15.44939 -3.81414 1.000 25.14851 60 LEU A O 1
ATOM 1390 N N . ASP B 2 61 ? -37.22583 13.52366 -4.90464 1.000 29.56968 61 ASP A N 1
ATOM 1391 C CA . ASP B 2 61 ? -37.18659 14.17190 -6.21567 1.000 28.20967 61 ASP A CA 1
ATOM 1392 C C . ASP B 2 61 ? -38.55658 14.78833 -6.48513 1.000 25.90912 61 ASP A C 1
ATOM 1393 O O . ASP B 2 61 ? -39.41723 14.20928 -7.15762 1.000 31.90630 61 ASP A O 1
ATOM 1398 N N . ILE B 2 62 ? -38.74691 16.00425 -5.95325 1.000 25.78604 62 ILE A N 1
ATOM 1399 C CA . ILE B 2 62 ? -40.07248 16.62507 -5.96768 1.000 25.02527 62 ILE A CA 1
ATOM 1400 C C . ILE B 2 62 ? -40.44110 17.10742 -7.37153 1.000 25.89634 62 ILE A C 1
ATOM 1401 O O . ILE B 2 62 ? -41.62713 17.14588 -7.72081 1.000 26.71195 62 ILE A O 1
ATOM 1406 N N . ASN B 2 63 ? -39.45905 17.48354 -8.18784 1.000 24.99910 63 ASN A N 1
ATOM 1407 C CA . ASN B 2 63 ? -39.71957 17.92733 -9.55710 1.000 26.06974 63 ASN A CA 1
ATOM 1408 C C . ASN B 2 63 ? -39.57099 16.81121 -10.58196 1.000 28.11773 63 ASN A C 1
ATOM 1409 O O . ASN B 2 63 ? -39.66534 17.07859 -11.78844 1.000 29.32153 63 ASN A O 1
ATOM 1414 N N . THR B 2 64 ? -39.35220 15.57866 -10.12842 1.000 31.88523 64 THR A N 1
ATOM 1415 C CA . THR B 2 64 ? -39.19628 14.39017 -10.96971 1.000 27.18180 64 THR A CA 1
ATOM 1416 C C . THR B 2 64 ? -38.31879 14.66044 -12.19943 1.000 31.87942 64 THR A C 1
ATOM 1417 O O . THR B 2 64 ? -38.65489 14.31524 -13.33110 1.000 31.66856 64 THR A O 1
ATOM 1421 N N . ASP B 2 65 ? -37.15015 15.26046 -11.95942 1.000 33.35253 65 ASP A N 1
ATOM 1422 C CA . ASP B 2 65 ? -36.11724 15.40990 -12.97730 1.000 30.12817 65 ASP A CA 1
ATOM 1423 C C . ASP B 2 65 ? -35.02637 14.32925 -12.88830 1.000 29.76942 65 ASP A C 1
ATOM 1424 O O . ASP B 2 65 ? -33.98627 14.45097 -13.54271 1.000 31.72542 65 ASP A O 1
ATOM 1429 N N . GLY B 2 66 ? -35.22752 13.28508 -12.08235 1.000 26.50431 66 GLY A N 1
ATOM 1430 C CA . GLY B 2 66 ? -34.23606 12.22673 -11.98716 1.000 24.97607 66 GLY A CA 1
ATOM 1431 C C . GLY B 2 66 ? -33.01045 12.52584 -11.14720 1.000 31.26615 66 GLY A C 1
ATOM 1432 O O . GLY B 2 66 ? -32.02740 11.77836 -11.24060 1.000 27.98693 66 GLY A O 1
ATOM 1433 N N . ALA B 2 67 ? -33.03521 13.58416 -10.32726 1.000 28.40567 67 ALA A N 1
ATOM 1434 C CA . ALA B 2 67 ? -31.92255 13.94270 -9.45908 1.000 27.47375 67 ALA A CA 1
ATOM 1435 C C . ALA B 2 67 ? -32.46521 14.55575 -8.17195 1.000 27.63088 67 ALA A C 1
ATOM 1436 O O . ALA B 2 67 ? -33.57134 15.12074 -8.14918 1.000 22.65250 67 ALA A O 1
ATOM 1438 N N . VAL B 2 68 ? -31.67832 14.42340 -7.10915 1.000 31.83117 68 VAL A N 1
ATOM 1439 C CA . VAL B 2 68 ? -31.89059 15.11609 -5.83618 1.000 24.40443 68 VAL A CA 1
ATOM 1440 C C . VAL B 2 68 ? -30.90359 16.27947 -5.79752 1.000 22.44550 68 VAL A C 1
ATOM 1441 O O . VAL B 2 68 ? -29.68340 16.08000 -5.72116 1.000 24.95252 68 VAL A O 1
ATOM 1445 N N . ASN B 2 69 ? -31.41899 17.51066 -5.86506 1.000 21.55414 69 ASN A N 1
ATOM 1446 C CA . ASN B 2 69 ? -30.55262 18.67491 -5.76288 1.000 21.03019 69 ASN A CA 1
ATOM 1447 C C . ASN B 2 69 ? -30.36815 18.98519 -4.27291 1.000 26.39176 69 ASN A C 1
ATOM 1448 O O . ASN B 2 69 ? -30.79729 18.21377 -3.41199 1.000 26.07305 69 ASN A O 1
ATOM 1453 N N . PHE B 2 70 ? -29.69545 20.08773 -3.94956 1.000 25.17813 70 PHE A N 1
ATOM 1454 C CA . PHE B 2 70 ? -29.36304 20.34383 -2.55282 1.000 27.90952 70 PHE A CA 1
ATOM 1455 C C . PHE B 2 70 ? -30.61837 20.60683 -1.72294 1.000 28.73850 70 PHE A C 1
ATOM 1456 O O . PHE B 2 70 ? -30.76503 20.05086 -0.63063 1.000 25.28191 70 PHE A O 1
ATOM 1464 N N . GLN B 2 71 ? -31.54341 21.43318 -2.22330 1.000 26.21978 71 GLN A N 1
ATOM 1465 C CA . GLN B 2 71 ? -32.75196 21.70726 -1.44936 1.000 25.30089 71 GLN A CA 1
ATOM 1466 C C . GLN B 2 71 ? -33.57876 20.43416 -1.23796 1.000 30.02688 71 GLN A C 1
ATOM 1467 O O . GLN B 2 71 ? -34.14150 20.22699 -0.15033 1.000 28.39704 71 GLN A O 1
ATOM 1473 N N . GLU B 2 72 ? -33.61473 19.53647 -2.23464 1.000 24.65985 72 GLU A N 1
ATOM 1474 C CA . GLU B 2 72 ? -34.30743 18.25312 -2.04974 1.000 25.01397 72 GLU A CA 1
ATOM 1475 C C . GLU B 2 72 ? -33.60940 17.36602 -1.00597 1.000 25.61930 72 GLU A C 1
ATOM 1476 O O . GLU B 2 72 ? -34.27800 16.63632 -0.25517 1.000 29.16363 72 GLU A O 1
ATOM 1482 N N . PHE B 2 73 ? -32.26444 17.39452 -0.96677 1.000 23.63971 73 PHE A N 1
ATOM 1483 C CA . PHE B 2 73 ? -31.49676 16.66684 0.04726 1.000 23.90464 73 PHE A CA 1
ATOM 1484 C C . PHE B 2 73 ? -31.78834 17.20784 1.44564 1.000 26.11307 73 PHE A C 1
ATOM 1485 O O . PHE B 2 73 ? -31.77902 16.44829 2.42441 1.000 27.47679 73 PHE A O 1
ATOM 1493 N N . LEU B 2 74 ? -32.06320 18.51265 1.55621 1.000 23.35116 74 LEU A N 1
ATOM 1494 C CA . LEU B 2 74 ? -32.42148 19.08745 2.85516 1.000 27.89014 74 LEU A CA 1
ATOM 1495 C C . LEU B 2 74 ? -33.73857 18.51658 3.37886 1.000 29.69169 74 LEU A C 1
ATOM 1496 O O . LEU B 2 74 ? -33.94383 18.44996 4.59716 1.000 28.73336 74 LEU A O 1
ATOM 1501 N N . ILE B 2 75 ? -34.63323 18.06921 2.49275 1.000 27.08225 75 ILE A N 1
ATOM 1502 C CA . ILE B 2 75 ? -35.80741 17.34821 2.96921 1.000 23.20935 75 ILE A CA 1
ATOM 1503 C C . ILE B 2 75 ? -35.36932 16.09625 3.72224 1.000 30.10843 75 ILE A C 1
ATOM 1504 O O . ILE B 2 75 ? -35.82993 15.83371 4.84440 1.000 32.81266 75 ILE A O 1
ATOM 1509 N N . LEU B 2 76 ? -34.43928 15.32771 3.13308 1.000 27.94718 76 LEU A N 1
ATOM 1510 C CA . LEU B 2 76 ? -33.90395 14.15028 3.81098 1.000 21.95139 76 LEU A CA 1
ATOM 1511 C C . LEU B 2 76 ? -33.27832 14.51349 5.15620 1.000 26.61778 76 LEU A C 1
ATOM 1512 O O . LEU B 2 76 ? -33.48022 13.80231 6.13880 1.000 26.04928 76 LEU A O 1
ATOM 1517 N N . VAL B 2 77 ? -32.50925 15.60746 5.20774 1.000 22.62106 77 VAL A N 1
ATOM 1518 C CA . VAL B 2 77 ? -31.81626 15.99122 6.43167 1.000 28.56766 77 VAL A CA 1
ATOM 1519 C C . VAL B 2 77 ? -32.81379 16.34939 7.51351 1.000 30.06971 77 VAL A C 1
ATOM 1520 O O . VAL B 2 77 ? -32.61293 16.03438 8.69545 1.000 23.65497 77 VAL A O 1
ATOM 1524 N N . ILE B 2 78 ? -33.88443 17.04725 7.13040 1.000 29.01500 78 ILE A N 1
ATOM 1525 C CA . ILE B 2 78 ? -34.90211 17.45363 8.08756 1.000 29.39937 78 ILE A CA 1
ATOM 1526 C C . ILE B 2 78 ? -35.59621 16.23474 8.68009 1.000 30.88566 78 ILE A C 1
ATOM 1527 O O . ILE B 2 78 ? -35.78215 16.13488 9.90023 1.000 28.85047 78 ILE A O 1
ATOM 1532 N N . LYS B 2 79 ? -35.98111 15.29026 7.82710 1.000 27.97108 79 LYS A N 1
ATOM 1533 C CA . LYS B 2 79 ? -36.64490 14.08095 8.29226 1.000 29.00884 79 LYS A CA 1
ATOM 1534 C C . LYS B 2 79 ? -35.71399 13.24322 9.17193 1.000 29.95457 79 LYS A C 1
ATOM 1535 O O . LYS B 2 79 ? -36.13443 12.73088 10.21917 1.000 28.84708 79 LYS A O 1
ATOM 1541 N N . MET B 2 80 ? -34.43148 13.13316 8.80724 1.000 29.11837 80 MET A N 1
ATOM 1542 C CA . MET B 2 80 ? -33.51728 12.42286 9.70163 1.000 33.97680 80 MET A CA 1
ATOM 1543 C C . MET B 2 80 ? -33.36569 13.12140 11.04738 1.000 32.69224 80 MET A C 1
ATOM 1544 O O . MET B 2 80 ? -33.24137 12.45335 12.08354 1.000 32.01830 80 MET A O 1
ATOM 1549 N N . GLY B 2 81 ? -33.34147 14.45662 11.06321 1.000 28.35270 81 GLY A N 1
ATOM 1550 C CA . GLY B 2 81 ? -33.19034 15.14116 12.33432 1.000 32.88937 81 GLY A CA 1
ATOM 1551 C C . GLY B 2 81 ? -34.39388 14.93938 13.23249 1.000 32.18986 81 GLY A C 1
ATOM 1552 O O . GLY B 2 81 ? -34.25373 14.69421 14.43497 1.000 29.22598 81 GLY A O 1
ATOM 1553 N N . VAL B 2 82 ? -35.59214 15.02530 12.65671 1.000 28.17723 82 VAL A N 1
ATOM 1554 C CA . VAL B 2 82 ? -36.81428 14.84020 13.43524 1.000 35.51910 82 VAL A CA 1
ATOM 1555 C C . VAL B 2 82 ? -36.87324 13.42033 13.97396 1.000 36.86712 82 VAL A C 1
ATOM 1556 O O . VAL B 2 82 ? -37.22757 13.18498 15.14400 1.000 30.17157 82 VAL A O 1
ATOM 1560 N N . ALA B 2 83 ? -36.50090 12.45510 13.13432 1.000 26.29065 83 ALA A N 1
ATOM 1561 C CA . ALA B 2 83 ? -36.47581 11.06343 13.56639 1.000 34.08154 83 ALA A CA 1
ATOM 1562 C C . ALA B 2 83 ? -35.43188 10.85001 14.65733 1.000 33.81654 83 ALA A C 1
ATOM 1563 O O . ALA B 2 83 ? -35.73244 10.25077 15.68429 1.000 33.39813 83 ALA A O 1
ATOM 1565 N N . ALA B 2 84 ? -34.20887 11.37244 14.46627 1.000 34.43647 84 ALA A N 1
ATOM 1566 C CA . ALA B 2 84 ? -33.16008 11.22587 15.47556 1.000 35.38652 84 ALA A CA 1
ATOM 1567 C C . ALA B 2 84 ? -33.58563 1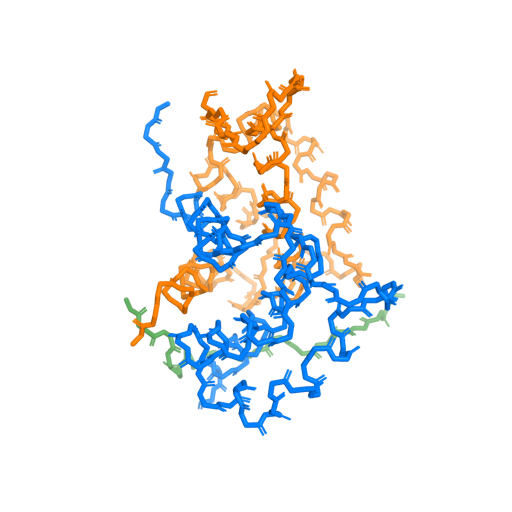1.82771 16.81180 1.000 32.30366 84 ALA A C 1
ATOM 1568 O O . ALA B 2 84 ? -33.25847 11.29316 17.87148 1.000 36.02950 84 ALA A O 1
ATOM 1570 N N . HIS B 2 85 ? -34.31148 12.94651 16.77565 1.000 27.71478 85 HIS A N 1
ATOM 1571 C CA . HIS B 2 85 ? -34.76410 13.58399 17.99784 1.000 34.17292 85 HIS A CA 1
ATOM 1572 C C . HIS B 2 85 ? -35.78571 12.72789 18.73284 1.000 38.12727 85 HIS A C 1
ATOM 1573 O O . HIS B 2 85 ? -35.70856 12.57254 19.96206 1.000 33.17091 85 HIS A O 1
ATOM 1580 N N . LYS B 2 86 ? -36.78062 12.19907 18.00845 1.000 30.56578 86 LYS A N 1
ATOM 1581 C CA . LYS B 2 86 ? -37.76151 11.32636 18.65269 1.000 35.42580 86 LYS A CA 1
ATOM 1582 C C . LYS B 2 86 ? -37.08639 10.11085 19.26177 1.000 39.40295 86 LYS A C 1
ATOM 1583 O O . LYS B 2 86 ? -37.39204 9.73104 20.40005 1.000 38.99381 86 LYS A O 1
ATOM 1589 N N . LYS B 2 87 ? -36.15578 9.49455 18.52873 1.000 35.49751 87 LYS A N 1
ATOM 1590 C CA . LYS B 2 87 ? -35.47126 8.33671 19.08376 1.000 40.74147 87 LYS A CA 1
ATOM 1591 C C . LYS B 2 87 ? -34.75719 8.69075 20.37640 1.000 36.38080 87 LYS A C 1
ATOM 1592 O O . LYS B 2 87 ? -34.65375 7.84538 21.26398 1.000 37.05245 87 LYS A O 1
ATOM 1598 N N . SER B 2 88 ? -34.25374 9.92255 20.50592 1.000 35.56670 88 SER A N 1
ATOM 1599 C CA . SER B 2 88 ? -33.54644 10.26819 21.73540 1.000 43.21260 88 SER A CA 1
ATOM 1600 C C . SER B 2 88 ? -34.47545 10.30749 22.95062 1.000 46.41436 88 SER A C 1
ATOM 1601 O O . SER B 2 88 ? -33.98984 10.34570 24.08698 1.000 45.27325 88 SER A O 1
ATOM 1604 N N . HIS B 2 89 ? -35.79316 10.27897 22.73530 1.000 41.97680 89 HIS A N 1
ATOM 1605 C CA . HIS B 2 89 ? -36.78824 10.14783 23.78922 1.000 40.97559 89 HIS A CA 1
ATOM 1606 C C . HIS B 2 89 ? -37.36459 8.74427 23.87856 1.000 48.38862 89 HIS A C 1
ATOM 1607 O O . HIS B 2 89 ? -38.50531 8.57483 24.32214 1.000 53.84822 89 HIS A O 1
ATOM 1614 N N . GLU B 2 90 ? -36.61123 7.73532 23.46454 1.000 46.24120 90 GLU A N 1
ATOM 1615 C CA . GLU B 2 90 ? -37.01283 6.36742 23.74967 1.000 50.61871 90 GLU A CA 1
ATOM 1616 C C . GLU B 2 90 ? -36.15166 5.78922 24.87376 1.000 49.82558 90 GLU A C 1
ATOM 1617 O O . GLU B 2 90 ? -36.66624 5.34672 25.89904 1.000 64.45034 90 GLU A O 1
ATOM 1623 N N . ARG C 3 1 ? -21.41362 13.19574 23.09377 1.000 57.47516 2 ARG C N 1
ATOM 1624 C CA . ARG C 3 1 ? -22.55016 12.45371 23.61848 1.000 64.56516 2 ARG C CA 1
ATOM 1625 C C . ARG C 3 1 ? -23.44934 11.97743 22.49325 1.000 64.40473 2 ARG C C 1
ATOM 1626 O O . ARG C 3 1 ? -23.71600 12.73024 21.55730 1.000 69.35516 2 ARG C O 1
ATOM 1634 N N . SER C 3 2 ? -23.93136 10.74033 22.58285 1.000 68.92484 3 SER C N 1
ATOM 1635 C CA . SER C 3 2 ? -24.92705 10.23885 21.63777 1.000 72.44709 3 SER C CA 1
ATOM 1636 C C . SER C 3 2 ? -26.29850 10.22763 22.30473 1.000 73.08114 3 SER C C 1
ATOM 1637 O O . SER C 3 2 ? -26.61284 9.28823 23.05417 1.000 74.52228 3 SER C O 1
ATOM 1640 N N . PRO C 3 3 ? -27.17355 11.23024 22.03787 1.000 73.96248 4 PRO C N 1
ATOM 1641 C CA . PRO C 3 3 ? -28.40258 11.37468 22.82877 1.000 74.50516 4 PRO C CA 1
ATOM 1642 C C . PRO C 3 3 ? -29.30417 10.15479 22.77310 1.000 69.98290 4 PRO C C 1
ATOM 1643 O O . PRO C 3 3 ? -29.95833 9.86121 21.76633 1.000 62.49594 4 PRO C O 1
ATOM 1647 N N . GLU C 3 4 ? -29.29682 9.42563 23.88035 1.000 72.79765 5 GLU C N 1
ATOM 1648 C CA . GLU C 3 4 ? -30.16198 8.28589 24.11177 1.000 72.67875 5 GLU C CA 1
ATOM 1649 C C . GLU C 3 4 ? -30.82991 8.49528 25.45741 1.000 67.47980 5 GLU C C 1
ATOM 1650 O O . GLU C 3 4 ? -30.17392 8.91948 26.41193 1.000 70.42174 5 GLU C O 1
ATOM 1656 N N . SER C 3 5 ? -32.13385 8.22199 25.51694 1.000 66.40179 6 SER C N 1
ATOM 1657 C CA . SER C 3 5 ? -32.93303 8.31705 26.73995 1.000 65.63362 6 SER C CA 1
ATOM 1658 C C . SER C 3 5 ? -32.64458 9.60938 27.50751 1.000 66.20790 6 SER C C 1
ATOM 1659 O O . SER C 3 5 ? -32.18264 9.59556 28.65391 1.000 69.14516 6 SER C O 1
ATOM 1662 N N . VAL C 3 6 ? -32.92874 10.74343 26.85724 1.000 56.73892 7 VAL C N 1
ATOM 1663 C CA . VAL C 3 6 ? -32.72441 12.02271 27.52866 1.000 57.15908 7 VAL C CA 1
ATOM 1664 C C . VAL C 3 6 ? -33.66950 12.17699 28.71473 1.000 54.83056 7 VAL C C 1
ATOM 1665 O O . VAL C 3 6 ? -33.48364 13.07940 29.54173 1.000 56.74428 7 VAL C O 1
ATOM 1669 N N . ALA C 3 7 ? -34.68754 11.32426 28.81406 1.000 56.79949 8 ALA C N 1
ATOM 1670 C CA . ALA C 3 7 ? -35.40359 11.08968 30.06640 1.000 55.84891 8 ALA C CA 1
ATOM 1671 C C . ALA C 3 7 ? -36.35651 12.20339 30.49451 1.000 47.30336 8 ALA C C 1
ATOM 1672 O O . ALA C 3 7 ? -37.15874 11.99163 31.40624 1.000 56.79051 8 ALA C O 1
ATOM 1674 N N . PHE C 3 8 ? -36.29029 13.37808 29.89144 1.000 46.92362 9 PHE C N 1
ATOM 1675 C CA . PHE C 3 8 ? -37.40484 14.28439 30.13094 1.000 36.61836 9 PHE C CA 1
ATOM 1676 C C . PHE C 3 8 ? -38.40030 14.18519 28.97813 1.000 39.30692 9 PHE C C 1
ATOM 1677 O O . PHE C 3 8 ? -38.05095 13.73328 27.88427 1.000 39.52356 9 PHE C O 1
ATOM 1685 N N . PRO C 3 9 ? -39.65807 14.57192 29.19019 1.000 37.21410 10 PRO C N 1
ATOM 1686 C CA . PRO C 3 9 ? -40.68439 14.33918 28.16136 1.000 38.38707 10 PRO C CA 1
ATOM 1687 C C . PRO C 3 9 ? -40.49758 15.16992 26.88532 1.000 33.23987 10 PRO C C 1
ATOM 1688 O O . PRO C 3 9 ? -40.15253 16.35945 26.91034 1.000 30.21616 10 PRO C O 1
ATOM 1692 N N . MET C 3 10 ? -40.74122 14.51115 25.75844 1.000 36.12656 11 MET C N 1
ATOM 1693 C CA . MET C 3 10 ? -40.71152 15.16407 24.45691 1.000 30.89628 11 MET C CA 1
ATOM 1694 C C . MET C 3 10 ? -41.97242 15.99604 24.23826 1.000 33.37447 11 MET C C 1
ATOM 1695 O O . MET C 3 10 ? -43.08398 15.57048 24.56592 1.000 31.68289 11 MET C O 1
ATOM 1700 N N . PHE C 3 11 ? -41.79682 17.19602 23.69359 1.000 33.21201 12 PHE C N 1
ATOM 1701 C CA . PHE C 3 11 ? -42.94912 17.99955 23.32467 1.000 34.05279 12 PHE C CA 1
ATOM 1702 C C . PHE C 3 11 ? -43.66245 17.37048 22.13024 1.000 31.18744 12 PHE C C 1
ATOM 1703 O O . PHE C 3 11 ? -43.02613 16.99548 21.13651 1.000 31.62506 12 PHE C O 1
ATOM 1711 N N . GLN C 3 12 ? -44.98864 17.25355 22.22103 1.000 32.91286 13 GLN C N 1
ATOM 1712 C CA . GLN C 3 12 ? -45.72578 16.52671 21.19831 1.000 36.09955 13 GLN C CA 1
ATOM 1713 C C . GLN C 3 12 ? -46.95503 17.23688 20.64209 1.000 31.30299 13 GLN C C 1
ATOM 1714 O O . GLN C 3 12 ? -47.65344 16.64563 19.81363 1.000 34.72771 13 GLN C O 1
ATOM 1720 N N . SER C 3 13 ? -47.25139 18.47228 21.05123 1.000 29.49385 14 SER C N 1
ATOM 1721 C CA . SER C 3 13 ? -48.47675 19.13415 20.58559 1.000 34.91122 14 SER C CA 1
ATOM 1722 C C . SER C 3 13 ? -48.19734 19.97522 19.33388 1.000 29.45100 14 SER C C 1
ATOM 1723 O O . SER C 3 13 ? -48.25738 21.21597 19.31528 1.000 27.11164 14 SER C O 1
ATOM 1726 N N . HIS C 3 14 ? -47.91666 19.25535 18.25460 1.000 27.66537 15 HIS C N 1
ATOM 1727 C CA . HIS C 3 14 ? -47.50367 19.88360 16.99374 1.000 29.16159 15 HIS C CA 1
ATOM 1728 C C . HIS C 3 14 ? -48.73117 20.29536 16.17442 1.000 31.15190 15 HIS C C 1
ATOM 1729 O O . HIS C 3 14 ? -48.99847 19.80455 15.07370 1.000 31.01556 15 HIS C O 1
ATOM 1736 N N . TRP C 3 15 ? -49.47317 21.25121 16.71959 1.000 29.39520 16 TRP C N 1
ATOM 1737 C CA . TRP C 3 15 ? -50.70998 21.69981 16.09257 1.000 29.38281 16 TRP C CA 1
ATOM 1738 C C . TRP C 3 15 ? -51.11854 22.99475 16.77419 1.000 33.47509 16 TRP C C 1
ATOM 1739 O O . TRP C 3 15 ? -50.58659 23.37373 17.82697 1.000 31.19547 16 TRP C O 1
ATOM 1750 N N . TYR C 3 16 ? -52.06522 23.67235 16.14801 1.000 31.03425 17 TYR C N 1
ATOM 1751 C CA . TYR C 3 16 ? -52.51429 24.98395 16.58151 1.000 36.40147 17 TYR C CA 1
ATOM 1752 C C . TYR C 3 16 ? -53.61530 24.80627 17.62117 1.000 35.01195 17 TYR C C 1
ATOM 1753 O O . TYR C 3 16 ? -54.54925 24.03024 17.40899 1.000 34.48633 17 TYR C O 1
ATOM 1762 N N . SER C 3 17 ? -53.49413 25.50053 18.75600 1.000 36.92163 18 SER C N 1
ATOM 1763 C CA . SER C 3 17 ? -54.54580 25.46924 19.76857 1.000 33.59451 18 SER C CA 1
ATOM 1764 C C . SER C 3 17 ? -54.91594 26.87047 20.23945 1.000 40.82175 18 SER C C 1
ATOM 1765 O O . SER C 3 17 ? -55.44268 27.02818 21.34770 1.000 45.48072 18 SER C O 1
ATOM 1768 N N . GLY C 3 18 ? -54.65220 27.88745 19.42486 1.000 40.70695 19 GLY C N 1
ATOM 1769 C CA . GLY C 3 18 ? -54.90780 29.26662 19.80668 1.000 42.60070 19 GLY C CA 1
ATOM 1770 C C . GLY C 3 18 ? -56.31950 29.71761 19.48508 1.000 45.65777 19 GLY C C 1
#

Nearest PDB structures (foldseek):
  7quv-assembly1_C  TM=1.059E+00  e=1.645E-01  synthetic construct
  7quv-assembly1_C-2  TM=1.055E+00  e=1.645E-01  synthetic construct
  4ggf-assembly1_L  TM=1.006E+00  e=4.383E-18  Homo sapiens
  8sjb-assembly1_C  TM=9.426E-01  e=1.951E-14  Homo sapiens
  1xk4-assembly1_C  TM=1.007E+00  e=7.730E-13  Homo sapiens

Sequence (214 aa):
MSQLERNIETIINTFHQYSVKLGHPDTLNQGEFKELVRKDLQNFLKKENKNEKVIEHIMEDLDTNADKQLSFEEFIIMMLMARLTWASHEKMHEGDEGPGHHHKPGLGEPMLTELEKALNSIIDVYHKYSLIKGNFHAVYRDDLKKLLETESPQYIRKKGADVWFKELDINTDGAVNFQEFLILVIKMGVAAHKKSHERSPESVAFPMFQSHWYSG

InterPro domains:
  IPR001751 S100/Calcium binding protein 7/8-like, conserved site [PS00303] (54-75)
  IPR002048 EF-hand domain [PS50222] (46-81)
  IPR011992 EF-hand domain pair [SSF47473] (1-90)
  IPR013787 S100/CaBP-9k-type, calcium binding, subdomain [PF01023] (5-48)
  IPR013787 S100/CaBP-9k-type, calcium binding, subdomain [SM01394] (5-47)
  IPR018247 EF-Hand 1, calcium-binding site [PS00018] (59-71)

Organism: Homo sapiens (NCBI:txid9606)

Foldseek 3Di:
DDPVVVVVVVLCVLQQVLLCPDDHSQWAALVSQLVSCVPVVCQQCVPCNVPSVSSVVVQCVLPVVRPRIHGSVSVVVVVVVSVVQFQCQLCPPNPDDDDGGDGGTSD/DDDDPVVVVVVVVVVLQQVQCVPDDHSFWHALVSQLVSCVVPHDPVLCVCPSVNLVVVLPPVPPRTRGPVSVVVVVVVRVVVVVVVVVD/DPDDCPPDDDDDPPDDDD

Radius of gyration: 17.5 Å; Cα contacts (8 Å, |Δi|>4): 277; chains: 3; bounding box: 41×43×47 Å

Solvent-accessible surface area: 11038 Å² total; per-residue (Å²): 133,19,66,0,34,143,10,7,14,31,1,2,26,9,0,7,106,15,0,67,112,115,71,62,37,1,2,0,44,80,43,3,1,35,28,0,0,137,93,27,0,76,3,8,9,91,160,51,44,167,73,102,156,54,6,52,120,28,9,120,72,2,12,110,16,60,50,153,35,0,2,1,37,13,0,2,76,6,2,12,106,13,2,100,29,0,6,80,62,17,34,118,65,68,174,43,139,49,49,129,53,98,85,2,37,21,113,123,154,24,21,113,1,0,76,5,0,25,22,2,3,77,0,0,9,90,16,0,90,84,91,68,81,76,38,7,0,61,118,83,3,0,111,124,1,2,104,87,2,2,25,116,72,10,78,146,78,29,22,80,78,5,8,166,76,0,8,125,85,118,86,39,9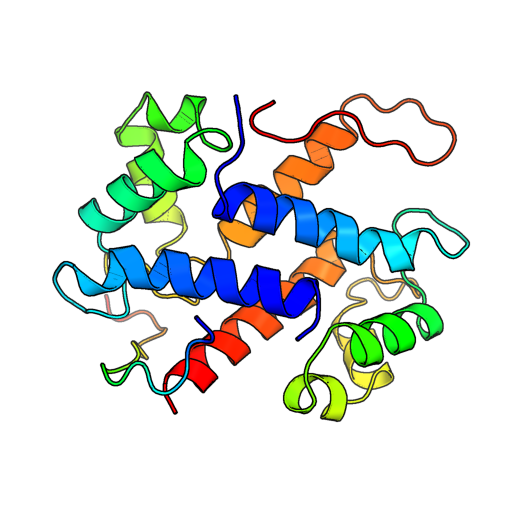,1,40,4,101,5,0,12,53,0,5,34,99,5,0,26,18,22,1,82,76,1,40,158,196,73,21,147,64,22,92,45,98,36,21,112,47,79,156,148,99,86

B-factor: mean 37.6, std 10.98, range [19.07, 96.13]